Protein AF-I8R1U4-F1 (afdb_monomer_lite)

Secondary structure (DSSP, 8-state):
-EEEEEEEESBTTB-S-EEEEHHHHTTTS-------TTSSHHHHHHHHHHHHHS--SS--S--B-TT-SEEEEEEEEEE-STT-PEEEEEEEEEEE-TTTSSEEEEEEEEEEEETTEEEEEE-SHHHHHHHHHHHHS--HHHHHHHTS--TTTHHHHHH--HHHHHHHHHHHTTGGGTTHHHHHHHHHHHHHHHHHHHHHHHHHHTTTT--HHHHHHHHHHHHHHHHHHHHHHHHHHHHHHHHHHHHHHHHHHHHHHHHHHHHHHHHHHHHHHHHHHHHHHHHHHHHHHHHHHHHHHHHHHHHHHHHHHHHHHHHHHHHHHHHHHHHHHHHHHHHHHHHHHTHHHHHHHHHHH---

Structure (mmCIF, N/CA/C/O backbone):
data_AF-I8R1U4-F1
#
_entry.id   AF-I8R1U4-F1
#
loop_
_atom_site.group_PDB
_atom_site.id
_atom_site.type_symbol
_atom_site.label_atom_id
_atom_site.label_alt_id
_atom_site.label_comp_id
_atom_site.label_asym_id
_atom_site.label_entity_id
_atom_site.label_seq_id
_atom_site.pdbx_PDB_ins_code
_atom_site.Cartn_x
_atom_site.Cartn_y
_atom_site.Cartn_z
_atom_site.occupancy
_atom_site.B_iso_or_equiv
_atom_site.auth_seq_id
_atom_site.auth_comp_id
_atom_site.auth_asym_id
_atom_site.auth_atom_id
_atom_site.pdbx_PDB_model_num
ATOM 1 N N . MET A 1 1 ? 19.179 -2.716 -38.092 1.00 85.88 1 MET A N 1
ATOM 2 C CA . MET A 1 1 ? 18.720 -1.427 -38.655 1.00 85.88 1 MET A CA 1
ATOM 3 C C . MET A 1 1 ? 19.515 -1.147 -39.923 1.00 85.88 1 MET A C 1
ATOM 5 O O . MET A 1 1 ? 20.713 -1.397 -39.904 1.00 85.88 1 MET A O 1
ATOM 9 N N . ARG A 1 2 ? 18.887 -0.654 -40.997 1.00 88.69 2 ARG A N 1
ATOM 10 C CA . ARG A 1 2 ? 19.564 -0.246 -42.243 1.00 88.69 2 ARG A CA 1
ATOM 11 C C . ARG A 1 2 ? 19.109 1.166 -42.655 1.00 88.69 2 ARG A C 1
ATOM 13 O O . ARG A 1 2 ? 17.904 1.420 -42.628 1.00 88.69 2 ARG A O 1
ATOM 20 N N . PRO A 1 3 ? 20.029 2.082 -43.012 1.00 92.06 3 PRO A N 1
ATOM 21 C CA . PRO A 1 3 ? 19.669 3.391 -43.555 1.00 92.06 3 PRO A CA 1
ATOM 22 C C . PRO A 1 3 ? 19.092 3.251 -44.972 1.00 92.06 3 PRO A C 1
ATOM 24 O O . PRO A 1 3 ? 19.607 2.463 -45.760 1.00 92.06 3 PRO A O 1
ATOM 27 N N . LEU A 1 4 ? 18.061 4.031 -45.301 1.00 93.25 4 LEU A N 1
ATOM 28 C CA . LEU A 1 4 ? 17.462 4.065 -46.642 1.00 93.25 4 LEU A CA 1
ATOM 29 C C . LEU A 1 4 ? 17.708 5.410 -47.321 1.00 93.25 4 LEU A C 1
ATOM 31 O O . LEU A 1 4 ? 18.260 5.469 -48.412 1.00 93.25 4 LEU A O 1
ATOM 35 N N . LYS A 1 5 ? 17.350 6.514 -46.661 1.00 96.31 5 LYS A N 1
ATOM 36 C CA . LYS A 1 5 ? 17.434 7.847 -47.265 1.00 96.31 5 LYS A CA 1
ATOM 37 C C . LYS A 1 5 ? 17.632 8.921 -46.214 1.00 96.31 5 LYS A C 1
ATOM 39 O O . LYS A 1 5 ? 17.068 8.830 -45.127 1.00 96.31 5 LYS A O 1
ATOM 44 N N . LEU A 1 6 ? 18.397 9.955 -46.538 1.00 97.00 6 LEU A N 1
ATOM 45 C CA . LEU A 1 6 ? 18.595 11.109 -45.668 1.00 97.00 6 LEU A CA 1
ATOM 46 C C . LEU A 1 6 ? 18.499 12.397 -46.477 1.00 97.00 6 LEU A C 1
ATOM 48 O O . LEU A 1 6 ? 19.236 12.581 -47.439 1.00 97.00 6 LEU A O 1
ATOM 52 N N . LYS A 1 7 ? 17.591 13.283 -46.073 1.00 97.62 7 LYS A N 1
ATOM 53 C CA . LYS A 1 7 ? 17.494 14.653 -46.576 1.00 97.62 7 LYS A CA 1
ATOM 54 C C . LYS A 1 7 ? 18.007 15.612 -45.514 1.00 97.62 7 LYS A C 1
ATOM 56 O O . LYS A 1 7 ? 17.571 15.525 -44.362 1.00 97.62 7 LYS A O 1
ATOM 61 N N . ILE A 1 8 ? 18.919 16.498 -45.900 1.00 96.56 8 ILE A N 1
ATOM 62 C CA . ILE A 1 8 ? 19.566 17.469 -45.014 1.00 96.56 8 ILE A CA 1
ATOM 63 C C . ILE A 1 8 ? 19.463 18.849 -45.650 1.00 96.56 8 ILE A C 1
ATOM 65 O O . ILE A 1 8 ? 19.894 19.015 -46.783 1.00 96.56 8 ILE A O 1
ATOM 69 N N . ALA A 1 9 ? 18.958 19.835 -44.912 1.00 95.88 9 ALA A N 1
ATOM 70 C CA . ALA A 1 9 ? 19.018 21.246 -45.290 1.00 95.88 9 ALA A CA 1
ATOM 71 C C . ALA A 1 9 ? 19.281 22.117 -44.053 1.00 95.88 9 ALA A C 1
ATOM 73 O O . ALA A 1 9 ? 18.743 21.842 -42.977 1.00 95.88 9 ALA A O 1
ATOM 74 N N . GLY A 1 10 ? 20.086 23.170 -44.196 1.00 92.12 10 GLY A N 1
ATOM 75 C CA . GLY A 1 10 ? 20.413 24.130 -43.135 1.00 92.12 10 GLY A CA 1
ATOM 76 C C . GLY A 1 10 ? 21.263 23.595 -41.970 1.00 92.12 10 GLY A C 1
ATOM 77 O O . GLY A 1 10 ? 21.286 24.224 -40.910 1.00 92.12 10 GLY A O 1
ATOM 78 N N . LEU A 1 11 ? 21.951 22.453 -42.121 1.00 91.88 11 LEU A N 1
ATOM 79 C CA . LEU A 1 11 ? 22.785 21.833 -41.075 1.00 91.88 11 LEU A CA 1
ATOM 80 C C . LEU A 1 11 ? 24.280 21.976 -41.382 1.00 91.88 11 LEU A C 1
ATOM 82 O O . LEU A 1 11 ? 24.757 21.369 -42.339 1.00 91.88 11 LEU A O 1
ATOM 86 N N . ASN A 1 12 ? 25.044 22.657 -40.521 1.00 89.50 12 ASN A N 1
ATOM 87 C CA . ASN A 1 12 ? 26.495 22.868 -40.676 1.00 89.50 12 ASN A CA 1
ATOM 88 C C . ASN A 1 12 ? 26.892 23.135 -42.143 1.00 89.50 12 ASN A C 1
ATOM 90 O O . ASN A 1 12 ? 26.483 24.143 -42.694 1.00 89.50 12 ASN A O 1
ATOM 94 N N . SER A 1 13 ? 27.651 22.254 -42.804 1.00 89.06 13 SER A N 1
ATOM 95 C CA . SER A 1 13 ? 28.115 22.448 -44.188 1.00 89.06 13 SER A CA 1
ATOM 96 C C . SER A 1 13 ? 27.019 22.345 -45.267 1.00 89.06 13 SER A C 1
ATOM 98 O O . SER A 1 13 ? 27.278 22.704 -46.410 1.00 89.06 13 SER A O 1
ATOM 100 N N . PHE A 1 14 ? 25.817 21.863 -44.938 1.00 91.38 14 PHE A N 1
ATOM 101 C CA . PHE A 1 14 ? 24.708 21.662 -45.877 1.00 91.38 14 PHE A CA 1
ATOM 102 C C . PHE A 1 14 ? 23.706 22.819 -45.793 1.00 91.38 14 PHE A C 1
ATOM 104 O O . PHE A 1 14 ? 22.754 22.754 -45.016 1.00 91.38 14 PHE A O 1
ATOM 111 N N . VAL A 1 15 ? 23.940 23.889 -46.561 1.00 91.25 15 VAL A N 1
ATOM 112 C CA . VAL A 1 15 ? 23.033 25.054 -46.637 1.00 91.25 15 VAL A CA 1
ATOM 113 C C . VAL A 1 15 ? 21.760 24.685 -47.400 1.00 91.25 15 VAL A C 1
ATOM 115 O O . VAL A 1 15 ? 20.661 24.777 -46.855 1.00 91.25 15 VAL A O 1
ATOM 118 N N . GLU A 1 16 ? 21.920 24.215 -48.636 1.00 92.50 16 GLU A N 1
ATOM 119 C CA . GLU A 1 16 ? 20.827 23.770 -49.505 1.00 92.50 16 GLU A CA 1
ATOM 120 C C . GLU A 1 16 ? 20.407 22.326 -49.208 1.00 92.50 16 GLU A C 1
ATOM 122 O O . GLU A 1 16 ? 21.148 21.567 -48.575 1.00 92.50 16 GLU A O 1
ATOM 127 N N . GLU A 1 17 ? 19.217 21.937 -49.680 1.00 95.44 17 GLU A N 1
ATOM 128 C CA . GLU A 1 17 ? 18.737 20.563 -49.533 1.00 95.44 17 GLU A CA 1
ATOM 129 C C . GLU A 1 17 ? 19.635 19.595 -50.308 1.00 95.44 17 GLU A C 1
ATOM 131 O O . GLU A 1 17 ? 19.804 19.706 -51.519 1.00 95.44 17 GLU A O 1
ATOM 136 N N . GLN A 1 18 ? 20.181 18.615 -49.595 1.00 95.69 18 GLN A N 1
ATOM 137 C CA . GLN A 1 18 ? 20.908 17.491 -50.164 1.00 95.69 18 GLN A CA 1
ATOM 138 C C . GLN A 1 18 ? 20.205 16.190 -49.804 1.00 95.69 18 GLN A C 1
ATOM 140 O O . GLN A 1 18 ? 19.740 16.003 -48.674 1.00 95.69 18 GLN A O 1
ATOM 145 N N . ILE A 1 19 ? 20.151 15.275 -50.769 1.00 96.81 19 ILE A N 1
ATOM 146 C CA . ILE A 1 19 ? 19.518 13.967 -50.623 1.00 96.81 19 ILE A CA 1
ATOM 147 C C . ILE A 1 19 ? 20.589 12.895 -50.786 1.00 96.81 19 ILE A C 1
ATOM 149 O O . ILE A 1 19 ? 21.208 12.778 -51.839 1.00 96.81 19 ILE A O 1
ATOM 153 N N . ILE A 1 20 ? 20.775 12.092 -49.745 1.00 95.25 20 ILE A N 1
ATOM 154 C CA . ILE A 1 20 ? 21.658 10.930 -49.753 1.00 95.25 20 ILE A CA 1
ATOM 155 C C . ILE A 1 20 ? 20.781 9.687 -49.820 1.00 95.25 20 ILE A C 1
ATOM 157 O O . ILE A 1 20 ? 19.993 9.420 -48.906 1.00 95.25 20 ILE A O 1
ATOM 161 N N . ASP A 1 21 ? 20.916 8.942 -50.911 1.00 95.06 21 ASP A N 1
ATOM 162 C CA . ASP A 1 21 ? 20.227 7.674 -51.117 1.00 95.06 21 ASP A CA 1
ATOM 163 C C . ASP A 1 21 ? 21.117 6.516 -50.650 1.00 95.06 21 ASP A C 1
ATOM 165 O O . ASP A 1 21 ? 22.051 6.099 -51.333 1.00 95.06 21 ASP A O 1
ATOM 169 N N . PHE A 1 22 ? 20.868 6.028 -49.434 1.00 93.06 22 PHE A N 1
ATOM 170 C CA . PHE A 1 22 ? 21.626 4.910 -48.880 1.00 93.06 22 PHE A CA 1
ATOM 171 C C . PHE A 1 22 ? 21.192 3.570 -49.466 1.00 93.06 22 PHE A C 1
ATOM 173 O O . PHE A 1 22 ? 21.958 2.614 -49.371 1.00 93.06 22 PHE A O 1
ATOM 180 N N . GLU A 1 23 ? 20.002 3.468 -50.059 1.00 89.56 23 GLU A N 1
ATOM 181 C CA . GLU A 1 23 ? 19.540 2.227 -50.677 1.00 89.56 23 GLU A CA 1
ATOM 182 C C . GLU A 1 23 ? 20.470 1.862 -51.837 1.00 89.56 23 GLU A C 1
ATOM 184 O O . GLU A 1 23 ? 21.050 0.775 -51.813 1.00 89.56 23 GLU A O 1
ATOM 189 N N . VAL A 1 24 ? 20.749 2.832 -52.715 1.00 90.00 24 VAL A N 1
ATOM 190 C CA . VAL A 1 24 ? 21.703 2.703 -53.832 1.00 90.00 24 VAL A CA 1
ATOM 191 C C . VAL A 1 24 ? 23.136 2.490 -53.330 1.00 90.00 24 VAL A C 1
ATOM 193 O O . VAL A 1 24 ? 23.848 1.598 -53.787 1.00 90.00 24 VAL A O 1
ATOM 196 N N . LEU A 1 25 ? 23.580 3.279 -52.344 1.00 89.38 25 LEU A N 1
ATOM 197 C CA . LEU A 1 25 ? 24.954 3.185 -51.828 1.00 89.38 25 LEU A CA 1
ATOM 198 C C . LEU A 1 25 ? 25.235 1.855 -51.112 1.00 89.38 25 LEU A C 1
ATOM 200 O O . LEU A 1 25 ? 26.379 1.409 -51.067 1.00 89.38 25 LEU A O 1
ATOM 204 N N . THR A 1 26 ? 24.213 1.214 -50.539 1.00 85.69 26 THR A N 1
ATOM 205 C CA . THR A 1 26 ? 24.367 -0.042 -49.789 1.00 85.69 26 THR A CA 1
ATOM 206 C C . THR A 1 26 ? 24.144 -1.298 -50.628 1.00 85.69 26 THR A C 1
ATOM 208 O O . THR A 1 26 ? 24.318 -2.389 -50.088 1.00 85.69 26 THR A O 1
ATOM 211 N N . GLU A 1 27 ? 23.832 -1.188 -51.928 1.00 84.25 27 GLU A N 1
ATOM 212 C CA . GLU A 1 27 ? 23.618 -2.344 -52.821 1.00 84.25 27 GLU A CA 1
ATOM 213 C C . GLU A 1 27 ? 24.786 -3.339 -52.798 1.00 84.25 27 GLU A C 1
ATOM 215 O O . GLU A 1 27 ? 24.580 -4.549 -52.779 1.00 84.25 27 GLU A O 1
ATOM 220 N N . LYS A 1 28 ? 26.024 -2.831 -52.739 1.00 83.25 28 LYS A N 1
ATOM 221 C CA . LYS A 1 28 ? 27.254 -3.643 -52.696 1.00 83.25 28 LYS A CA 1
ATOM 222 C C . LYS A 1 28 ? 27.755 -3.942 -51.276 1.00 83.25 28 LYS A C 1
ATOM 224 O O . LYS A 1 28 ? 28.871 -4.424 -51.108 1.00 83.25 28 LYS A O 1
ATOM 229 N N . GLY A 1 29 ? 26.970 -3.627 -50.245 1.00 81.81 29 GLY A N 1
ATOM 230 C CA . GLY A 1 29 ? 27.278 -3.892 -48.833 1.00 81.81 29 GLY A CA 1
ATOM 231 C C . GLY A 1 29 ? 28.242 -2.909 -48.152 1.00 81.81 29 GLY A C 1
ATOM 232 O O . GLY A 1 29 ? 28.190 -2.775 -46.931 1.00 81.81 29 GLY A O 1
ATOM 233 N N . LEU A 1 30 ? 29.073 -2.176 -48.902 1.00 86.62 30 LEU A N 1
ATOM 234 C CA . LEU A 1 30 ? 30.009 -1.176 -48.374 1.00 86.62 30 LEU A CA 1
ATOM 235 C C . LEU A 1 30 ? 30.040 0.074 -49.261 1.00 86.62 30 LEU A C 1
ATOM 237 O O . LEU A 1 30 ? 30.100 -0.028 -50.484 1.00 86.62 30 LEU A O 1
ATOM 241 N N . PHE A 1 31 ? 30.080 1.249 -48.632 1.00 89.94 31 PHE A N 1
ATOM 242 C CA . PHE A 1 31 ? 30.301 2.531 -49.299 1.00 89.94 31 PHE A CA 1
ATOM 243 C C . PHE A 1 31 ? 31.264 3.407 -48.493 1.00 89.94 31 PHE A C 1
ATOM 245 O O . PHE A 1 31 ? 31.432 3.227 -47.286 1.00 89.94 31 PHE A O 1
ATOM 252 N N . GLY A 1 32 ? 31.895 4.366 -49.169 1.00 88.69 32 GLY A N 1
ATOM 253 C CA . GLY A 1 32 ? 32.797 5.341 -48.560 1.00 88.69 32 GLY A CA 1
ATOM 254 C C . GLY A 1 32 ? 32.321 6.770 -48.798 1.00 88.69 32 GLY A C 1
ATOM 255 O O . GLY A 1 32 ? 31.796 7.085 -49.863 1.00 88.69 32 GLY A O 1
ATOM 256 N N . ILE A 1 33 ? 32.519 7.640 -47.806 1.00 88.25 33 ILE A N 1
ATOM 257 C CA . ILE A 1 33 ? 32.262 9.082 -47.911 1.00 88.25 33 ILE A CA 1
ATOM 258 C C . ILE A 1 33 ? 33.616 9.791 -47.958 1.00 88.25 33 ILE A C 1
ATOM 260 O O . ILE A 1 33 ? 34.335 9.840 -46.956 1.00 88.25 33 ILE A O 1
ATOM 264 N N . PHE A 1 34 ? 33.959 10.356 -49.114 1.00 88.69 34 PHE A N 1
ATOM 265 C CA . PHE A 1 34 ? 35.249 11.004 -49.358 1.00 88.69 34 PHE A CA 1
ATOM 266 C C . PHE A 1 34 ? 35.095 12.517 -49.522 1.00 88.69 34 PHE A C 1
ATOM 268 O O . PHE A 1 34 ? 34.052 13.014 -49.931 1.00 88.69 34 PHE A O 1
ATOM 275 N N . GLY A 1 35 ? 36.145 13.258 -49.173 1.00 87.25 35 GLY A N 1
ATOM 276 C CA . GLY A 1 35 ? 36.191 14.717 -49.289 1.00 87.25 35 GLY A CA 1
ATOM 277 C C . GLY A 1 35 ? 37.287 15.322 -48.408 1.00 87.25 35 GLY A C 1
ATOM 278 O O . GLY A 1 35 ? 37.811 14.624 -47.534 1.00 87.25 35 GLY A O 1
ATOM 279 N N . PRO A 1 36 ? 37.633 16.608 -48.569 1.00 89.44 36 PRO A N 1
ATOM 280 C CA . PRO A 1 36 ? 38.604 17.290 -47.711 1.00 89.44 36 PRO A CA 1
ATOM 281 C C . PRO A 1 36 ? 38.087 17.457 -46.271 1.00 89.44 36 PRO A C 1
ATOM 283 O O . PRO A 1 36 ? 36.908 17.225 -45.972 1.00 89.44 36 PRO A O 1
ATOM 286 N N . THR A 1 37 ? 38.955 17.825 -45.331 1.00 84.81 37 THR A N 1
ATOM 287 C CA . THR A 1 37 ? 38.530 18.223 -43.976 1.00 84.81 37 THR A CA 1
ATOM 288 C C . THR A 1 37 ? 37.599 19.437 -44.068 1.00 84.81 37 THR A C 1
ATOM 290 O O . THR A 1 37 ? 37.851 20.344 -44.849 1.00 84.81 37 THR A O 1
ATOM 293 N N . GLY A 1 38 ? 36.490 19.434 -43.321 1.00 81.56 38 GLY A N 1
ATOM 294 C CA . GLY A 1 38 ? 35.486 20.512 -43.365 1.00 81.56 38 GLY A CA 1
ATOM 295 C C . GLY A 1 38 ? 34.381 20.360 -44.423 1.00 81.56 38 GLY A C 1
ATOM 296 O O . GLY A 1 38 ? 33.405 21.098 -44.376 1.00 81.56 38 GLY A O 1
ATOM 297 N N . SER A 1 39 ? 34.448 19.354 -45.302 1.00 84.25 39 SER A N 1
ATOM 298 C CA . SER A 1 39 ? 33.425 19.086 -46.341 1.00 84.25 39 SER A CA 1
ATOM 299 C C . SER A 1 39 ? 32.069 18.565 -45.832 1.00 84.25 39 SER A C 1
ATOM 301 O O . SER A 1 39 ? 31.225 18.175 -46.627 1.00 84.25 39 SER A O 1
ATOM 303 N N . GLY A 1 40 ? 31.841 18.508 -44.516 1.00 85.81 40 GLY A N 1
ATOM 304 C CA . GLY A 1 40 ? 30.562 18.045 -43.960 1.00 85.81 40 GLY A CA 1
ATOM 305 C C . GLY A 1 40 ? 30.414 16.526 -43.804 1.00 85.81 40 GLY A C 1
ATOM 306 O O . GLY A 1 40 ? 29.342 16.058 -43.434 1.00 85.81 40 GLY A O 1
ATOM 307 N N . LYS A 1 41 ? 31.479 15.727 -43.986 1.00 88.56 41 LYS A N 1
ATOM 308 C CA . LYS A 1 41 ? 31.427 14.256 -43.786 1.00 88.56 41 LYS A CA 1
ATOM 309 C C . LYS A 1 41 ? 30.853 13.857 -42.421 1.00 88.56 41 LYS A C 1
ATOM 311 O O . LYS A 1 41 ? 29.978 13.005 -42.328 1.00 88.56 41 LYS A O 1
ATOM 316 N N . SER A 1 42 ? 31.321 14.504 -41.352 1.00 87.62 42 SER A N 1
ATOM 317 C CA . SER A 1 42 ? 30.793 14.274 -40.000 1.00 87.62 42 SER A CA 1
ATOM 318 C C . SER A 1 42 ? 29.367 14.793 -39.828 1.00 87.62 42 SER A C 1
ATOM 320 O O . SER A 1 42 ? 28.609 14.236 -39.046 1.00 87.62 42 SER A O 1
ATOM 322 N N . THR A 1 43 ? 28.977 15.813 -40.591 1.00 90.44 43 THR A N 1
ATOM 323 C CA . THR A 1 43 ? 27.634 16.388 -40.541 1.00 90.44 43 THR A CA 1
ATOM 324 C C . THR A 1 43 ? 26.565 15.401 -41.011 1.00 90.44 43 THR A C 1
ATOM 326 O O . THR A 1 43 ? 25.459 15.427 -40.488 1.00 90.44 43 THR A O 1
ATOM 329 N N . ILE A 1 44 ? 26.892 14.481 -41.924 1.00 91.25 44 ILE A N 1
ATOM 330 C CA . ILE A 1 44 ? 25.981 13.398 -42.338 1.00 91.25 44 ILE A CA 1
ATOM 331 C C . ILE A 1 44 ? 25.650 12.483 -41.145 1.00 91.25 44 ILE A C 1
ATOM 333 O O . ILE A 1 44 ? 24.495 12.137 -40.912 1.00 91.25 44 ILE A O 1
ATOM 337 N N . ILE A 1 45 ? 26.660 12.133 -40.345 1.00 88.31 45 ILE A N 1
ATOM 338 C CA . ILE A 1 45 ? 26.503 11.342 -39.114 1.00 88.31 45 ILE A CA 1
ATOM 339 C C . ILE A 1 45 ? 25.692 12.111 -38.061 1.00 88.31 45 ILE A C 1
ATOM 341 O O . ILE A 1 45 ? 24.791 11.553 -37.422 1.00 88.31 45 ILE A O 1
ATOM 345 N N . ASP A 1 46 ? 25.992 13.400 -37.900 1.00 89.12 46 ASP A N 1
ATOM 346 C CA . ASP A 1 46 ? 25.273 14.279 -36.981 1.00 89.12 46 ASP A CA 1
ATOM 347 C C . ASP A 1 46 ? 23.798 14.410 -37.388 1.00 89.12 46 ASP A C 1
ATOM 349 O O . ASP A 1 46 ? 22.927 14.366 -36.525 1.00 89.12 46 ASP A O 1
ATOM 353 N N . ALA A 1 47 ? 23.502 14.481 -38.690 1.00 92.56 47 ALA A N 1
ATOM 354 C CA . ALA A 1 47 ? 22.146 14.533 -39.230 1.00 92.56 47 ALA A CA 1
ATOM 355 C C . ALA A 1 47 ? 21.336 13.279 -38.883 1.00 92.56 47 ALA A C 1
ATOM 357 O O . ALA A 1 47 ? 20.191 13.395 -38.449 1.00 92.56 47 ALA A O 1
ATOM 358 N N . ILE A 1 48 ? 21.928 12.086 -39.010 1.00 92.50 48 ILE A N 1
ATOM 359 C CA . ILE A 1 48 ? 21.269 10.830 -38.618 1.00 92.50 48 ILE A CA 1
ATOM 360 C C . ILE A 1 48 ? 20.956 10.859 -37.119 1.00 92.50 48 ILE A C 1
ATOM 362 O O . ILE A 1 48 ? 19.804 10.686 -36.724 1.00 92.50 48 ILE A O 1
ATOM 366 N N . THR A 1 49 ? 21.946 11.163 -36.279 1.00 90.94 49 THR A N 1
ATOM 367 C CA . THR A 1 49 ? 21.758 11.168 -34.817 1.00 90.94 49 THR A CA 1
ATOM 368 C C . THR A 1 49 ? 20.736 12.222 -34.379 1.00 90.94 49 THR A C 1
ATOM 370 O O . THR A 1 49 ? 19.851 11.933 -33.571 1.00 90.94 49 THR A O 1
ATOM 373 N N . LEU A 1 50 ? 20.804 13.425 -34.958 1.00 91.38 50 LEU A N 1
ATOM 374 C CA . LEU A 1 50 ? 19.888 14.521 -34.661 1.00 91.38 50 LEU A CA 1
ATOM 375 C C . LEU A 1 50 ? 18.472 14.215 -35.152 1.00 91.38 50 LEU A C 1
ATOM 377 O O . LEU A 1 50 ? 17.523 14.504 -34.428 1.00 91.38 50 LEU A O 1
ATOM 381 N N . SER A 1 51 ? 18.317 13.582 -36.322 1.00 93.56 51 SER A N 1
ATOM 382 C CA . SER A 1 51 ? 17.012 13.142 -36.828 1.00 93.56 51 SER A CA 1
ATOM 383 C C . SER A 1 51 ? 16.339 12.170 -35.855 1.00 93.56 51 SER A C 1
ATOM 385 O O . SER A 1 51 ? 15.174 12.349 -35.518 1.00 93.56 51 SER A O 1
ATOM 387 N N . MET A 1 52 ? 17.079 11.204 -35.308 1.00 92.50 52 MET A N 1
ATOM 388 C CA . MET A 1 52 ? 16.527 10.174 -34.428 1.00 92.50 52 MET A CA 1
ATOM 389 C C . MET A 1 52 ? 16.294 10.683 -32.999 1.00 92.50 52 MET A C 1
ATOM 391 O O . MET A 1 52 ? 15.192 10.574 -32.461 1.00 92.50 52 MET A O 1
ATOM 395 N N . TYR A 1 53 ? 17.310 11.297 -32.392 1.00 91.69 53 TYR A N 1
ATOM 396 C CA . TYR A 1 53 ? 17.331 11.592 -30.956 1.00 91.69 53 TYR A CA 1
ATOM 397 C C . TYR A 1 53 ? 17.220 13.080 -30.612 1.00 91.69 53 TYR A C 1
ATOM 399 O O . TYR A 1 53 ? 17.200 13.429 -29.434 1.00 91.69 53 TYR A O 1
ATOM 407 N N . GLY A 1 54 ? 17.183 13.976 -31.603 1.00 88.31 54 GLY A N 1
ATOM 408 C CA . GLY A 1 54 ? 17.146 15.422 -31.361 1.00 88.31 54 GLY A CA 1
ATOM 409 C C . GLY A 1 54 ? 18.415 15.978 -30.707 1.00 88.31 54 GLY A C 1
ATOM 410 O O . GLY A 1 54 ? 18.405 17.107 -30.223 1.00 88.31 54 GLY A O 1
ATOM 411 N N . LYS A 1 55 ? 19.504 15.198 -30.677 1.00 82.12 55 LYS A N 1
ATOM 412 C CA . LYS A 1 55 ? 20.805 15.584 -30.119 1.00 82.12 55 LYS A CA 1
ATOM 413 C C . LYS A 1 55 ? 21.930 15.277 -31.102 1.00 82.12 55 LYS A C 1
ATOM 415 O O . LYS A 1 55 ? 21.859 14.299 -31.842 1.00 82.12 55 LYS A O 1
ATOM 420 N N . ILE A 1 56 ? 22.976 16.097 -31.071 1.00 78.25 56 ILE A N 1
ATOM 421 C CA . ILE A 1 56 ? 24.217 15.871 -31.820 1.00 78.25 56 ILE A CA 1
ATOM 422 C C . ILE A 1 56 ? 25.243 15.237 -30.867 1.00 78.25 56 ILE A C 1
ATOM 424 O O . ILE A 1 56 ? 25.276 15.610 -29.693 1.00 78.25 56 ILE A O 1
ATOM 428 N N . PRO A 1 57 ? 26.095 14.303 -31.329 1.00 66.31 57 PRO A N 1
ATOM 429 C CA . PRO A 1 57 ? 27.130 13.677 -30.495 1.00 66.31 57 PRO A CA 1
ATOM 430 C C . PRO A 1 57 ? 28.190 14.655 -29.959 1.00 66.31 57 PRO A C 1
ATOM 432 O O . PRO A 1 57 ? 28.925 14.343 -29.021 1.00 66.31 57 PRO A O 1
ATOM 435 N N . ARG A 1 58 ? 28.322 15.821 -30.595 1.00 68.19 58 ARG A N 1
ATOM 436 C CA . ARG A 1 58 ? 29.253 16.893 -30.240 1.00 68.19 58 ARG A CA 1
ATOM 437 C C . ARG A 1 58 ? 28.531 17.898 -29.344 1.00 68.19 58 ARG A C 1
ATOM 439 O O . ARG A 1 58 ? 27.427 18.319 -29.665 1.00 68.19 58 ARG A O 1
ATOM 446 N N . ASN A 1 59 ? 29.188 18.363 -28.280 1.00 59.84 59 ASN A N 1
ATOM 447 C CA . ASN A 1 59 ? 28.679 19.416 -27.381 1.00 59.84 59 ASN A CA 1
ATOM 448 C C . ASN A 1 59 ? 28.600 20.817 -28.040 1.00 59.84 59 ASN A C 1
ATOM 450 O O . ASN A 1 59 ? 28.557 21.832 -27.345 1.00 59.84 59 ASN A O 1
ATOM 454 N N . SER A 1 60 ? 28.602 20.904 -29.373 1.00 66.44 60 SER A N 1
ATOM 455 C CA . SER A 1 60 ? 28.439 22.159 -30.100 1.00 66.44 60 SER A CA 1
ATOM 456 C C . SER A 1 60 ? 26.985 22.605 -30.013 1.00 66.44 60 SER A C 1
ATOM 458 O O . SER A 1 60 ? 26.092 21.964 -30.568 1.00 66.44 60 SER A O 1
ATOM 460 N N . LYS A 1 61 ? 26.752 23.720 -29.316 1.00 63.59 61 LYS A N 1
ATOM 461 C CA . LYS A 1 61 ? 25.419 24.318 -29.219 1.00 63.59 61 LYS A CA 1
ATOM 462 C C . LYS A 1 61 ? 24.947 24.899 -30.550 1.00 63.59 61 LYS A C 1
ATOM 464 O O . LYS A 1 61 ? 23.748 25.006 -30.711 1.00 63.59 61 LYS A O 1
ATOM 469 N N . ASP A 1 62 ? 25.829 25.244 -31.490 1.00 74.81 62 ASP A N 1
ATOM 470 C CA . ASP A 1 62 ? 25.430 25.769 -32.802 1.00 74.81 62 ASP A CA 1
ATOM 471 C C . ASP A 1 62 ? 25.641 24.743 -33.912 1.00 74.81 62 ASP A C 1
ATOM 473 O O . ASP A 1 62 ? 26.753 24.263 -34.124 1.00 74.81 62 ASP A O 1
ATOM 477 N N . PHE A 1 63 ? 24.540 24.370 -34.561 1.00 84.69 63 PHE A N 1
ATOM 478 C CA . PHE A 1 63 ? 24.499 23.368 -35.626 1.00 84.69 63 PHE A CA 1
ATOM 479 C C . PHE A 1 63 ? 23.653 23.791 -36.831 1.00 84.69 63 PHE A C 1
ATOM 481 O O . PHE A 1 63 ? 23.730 23.158 -37.886 1.00 84.69 63 PHE A O 1
ATOM 488 N N . ILE A 1 64 ? 22.862 24.861 -36.706 1.00 86.06 64 ILE A N 1
ATOM 489 C CA . ILE A 1 64 ? 22.188 25.466 -37.857 1.00 86.06 64 ILE A CA 1
ATOM 490 C C . ILE A 1 64 ? 23.224 26.328 -38.573 1.00 86.06 64 ILE A C 1
ATOM 492 O O . ILE A 1 64 ? 23.897 27.131 -37.927 1.00 86.06 64 ILE A O 1
ATOM 496 N N . ASN A 1 65 ? 23.361 26.165 -39.889 1.00 86.88 65 ASN A N 1
ATOM 497 C CA . ASN A 1 65 ? 24.296 26.972 -40.672 1.00 86.88 65 ASN A CA 1
ATOM 498 C C . ASN A 1 65 ? 24.019 28.476 -40.470 1.00 86.88 65 ASN A C 1
ATOM 500 O O . ASN A 1 65 ? 22.867 28.893 -40.393 1.00 86.88 65 ASN A O 1
ATOM 504 N N . THR A 1 66 ? 25.062 29.305 -40.410 1.00 84.44 66 THR A N 1
ATOM 505 C CA . THR A 1 66 ? 24.936 30.755 -40.178 1.00 84.44 66 THR A CA 1
ATOM 506 C C . THR A 1 66 ? 24.145 31.492 -41.261 1.00 84.44 66 THR A C 1
ATOM 508 O O . THR A 1 66 ? 23.558 32.532 -40.976 1.00 84.44 66 THR A O 1
ATOM 511 N N . GLN A 1 67 ? 24.092 30.947 -42.477 1.00 84.88 67 GLN A N 1
ATOM 512 C CA . GLN A 1 67 ? 23.316 31.445 -43.615 1.00 84.88 67 GLN A CA 1
ATOM 513 C C . GLN A 1 67 ? 21.864 30.932 -43.614 1.00 84.88 67 GLN A C 1
ATOM 515 O O . GLN A 1 67 ? 21.088 31.259 -44.507 1.00 84.88 67 GLN A O 1
ATOM 520 N N . SER A 1 68 ? 21.473 30.119 -42.629 1.00 85.50 68 SER A N 1
ATOM 521 C CA . SER A 1 68 ? 20.140 29.524 -42.522 1.00 85.50 68 SER A CA 1
ATOM 522 C C . SER A 1 68 ? 19.452 29.929 -41.216 1.00 85.50 68 SER A C 1
ATOM 524 O O . SER A 1 68 ? 20.051 29.989 -40.146 1.00 85.50 68 SER A O 1
ATOM 526 N N . THR A 1 69 ? 18.144 30.179 -41.276 1.00 86.25 69 THR A N 1
ATOM 527 C CA . THR A 1 69 ? 17.318 30.472 -40.085 1.00 86.25 69 THR A CA 1
ATOM 528 C C . THR A 1 69 ? 16.693 29.213 -39.480 1.00 86.25 69 THR A C 1
ATOM 530 O O . THR A 1 69 ? 16.230 29.210 -38.333 1.00 86.25 69 THR A O 1
ATOM 533 N N . SER A 1 70 ? 16.698 28.123 -40.247 1.00 91.06 70 SER A N 1
ATOM 534 C CA . SER A 1 70 ? 16.135 26.830 -39.886 1.00 91.06 70 SER A CA 1
ATOM 535 C C . SER A 1 70 ? 16.887 25.685 -40.545 1.00 91.06 70 SER A C 1
ATOM 537 O O . SER A 1 70 ? 17.461 25.869 -41.614 1.00 91.06 70 SER A O 1
ATOM 539 N N . MET A 1 71 ? 16.790 24.501 -39.952 1.00 93.88 71 MET A N 1
ATOM 540 C CA . MET A 1 71 ? 17.192 23.244 -40.571 1.00 93.88 71 MET A CA 1
ATOM 541 C C . MET A 1 71 ? 15.985 22.326 -40.781 1.00 93.88 71 MET A C 1
ATOM 543 O O . MET A 1 71 ? 15.025 22.370 -40.001 1.00 93.88 71 MET A O 1
ATOM 547 N N . SER A 1 72 ? 16.095 21.446 -41.771 1.00 95.56 72 SER A N 1
ATOM 548 C CA . SER A 1 72 ? 15.169 20.343 -42.030 1.00 95.56 72 SER A CA 1
ATOM 549 C C . SER A 1 72 ? 15.951 19.042 -42.161 1.00 95.56 72 SER A C 1
ATOM 551 O O . SER A 1 72 ? 16.957 18.979 -42.872 1.00 95.56 72 SER A O 1
ATOM 553 N N . LEU A 1 73 ? 15.492 18.012 -41.455 1.00 96.88 73 LEU A N 1
ATOM 554 C CA . LEU A 1 73 ? 16.026 16.660 -41.521 1.00 96.88 73 LEU A CA 1
ATOM 555 C C . LEU A 1 73 ? 14.898 15.678 -41.785 1.00 96.88 73 LEU A C 1
ATOM 557 O O . LEU A 1 73 ? 13.909 15.652 -41.055 1.00 96.88 73 LEU A O 1
ATOM 561 N N . THR A 1 74 ? 15.086 14.820 -42.781 1.00 97.56 74 THR A N 1
ATOM 562 C CA . THR A 1 74 ? 14.239 13.642 -42.992 1.00 97.56 74 THR A CA 1
ATOM 563 C C . THR A 1 74 ? 15.129 12.423 -43.096 1.00 97.56 74 THR A C 1
ATOM 565 O O . THR A 1 74 ? 15.955 12.345 -44.002 1.00 97.56 74 THR A O 1
ATOM 568 N N . TYR A 1 75 ? 14.960 11.466 -42.194 1.00 97.12 75 TYR A N 1
ATOM 569 C CA . TYR A 1 75 ? 15.717 10.224 -42.203 1.00 97.12 75 TYR A CA 1
ATOM 570 C C . TYR A 1 75 ? 14.780 9.030 -42.320 1.00 97.12 75 TYR A C 1
ATOM 572 O O . TYR A 1 75 ? 13.842 8.881 -41.538 1.00 97.12 75 TYR A O 1
ATOM 580 N N . GLN A 1 76 ? 15.044 8.190 -43.313 1.00 96.12 76 GLN A N 1
ATOM 581 C CA . GLN A 1 76 ? 14.324 6.955 -43.571 1.00 96.12 76 GLN A CA 1
ATOM 582 C C . GLN A 1 76 ? 15.239 5.771 -43.286 1.00 96.12 76 GLN A C 1
ATOM 584 O O . GLN A 1 76 ? 16.382 5.730 -43.750 1.00 96.12 76 GLN A O 1
ATOM 589 N N . PHE A 1 77 ? 14.732 4.802 -42.536 1.00 94.31 77 PHE A N 1
ATOM 590 C CA . PHE A 1 77 ? 15.470 3.602 -42.159 1.00 94.31 77 PHE A CA 1
ATOM 591 C C . PHE A 1 77 ? 14.527 2.412 -42.018 1.00 94.31 77 PHE A C 1
ATOM 593 O O . PHE A 1 77 ? 13.319 2.569 -41.852 1.00 94.31 77 PHE A O 1
ATOM 600 N N . GLU A 1 78 ? 15.089 1.211 -42.044 1.00 92.25 78 GLU A N 1
ATOM 601 C CA . GLU A 1 78 ? 14.354 -0.025 -41.793 1.00 92.25 78 GLU A CA 1
ATOM 602 C C . GLU A 1 78 ? 14.907 -0.792 -40.589 1.00 92.25 78 GLU A C 1
ATOM 604 O O . GLU A 1 78 ? 16.117 -0.822 -40.325 1.00 92.25 78 GLU A O 1
ATOM 609 N N . ILE A 1 79 ? 14.001 -1.421 -39.840 1.00 90.50 79 ILE A N 1
ATOM 610 C CA . ILE A 1 79 ? 14.305 -2.279 -38.691 1.00 90.50 79 ILE A CA 1
ATOM 611 C C . ILE A 1 79 ? 13.589 -3.614 -38.888 1.00 90.50 79 ILE A C 1
ATOM 613 O O . ILE A 1 79 ? 12.407 -3.648 -39.221 1.00 90.50 79 ILE A O 1
ATOM 617 N N . GLY A 1 80 ? 14.310 -4.709 -38.673 1.00 83.44 80 GLY A N 1
ATOM 618 C CA . GLY A 1 80 ? 13.791 -6.070 -38.746 1.00 83.44 80 GLY A CA 1
ATOM 619 C C . GLY A 1 80 ? 14.900 -7.067 -39.062 1.00 83.44 80 GLY A C 1
ATOM 620 O O . GLY A 1 80 ? 15.995 -6.679 -39.482 1.00 83.44 80 GLY A O 1
ATOM 621 N N . VAL A 1 81 ? 14.596 -8.342 -38.854 1.00 73.25 81 VAL A N 1
ATOM 622 C CA . VAL A 1 81 ? 15.449 -9.498 -39.158 1.00 73.25 81 VAL A CA 1
ATOM 623 C C . VAL A 1 81 ? 14.619 -10.440 -40.045 1.00 73.25 81 VAL A C 1
ATOM 625 O O . VAL A 1 81 ? 13.394 -10.426 -39.948 1.00 73.25 81 VAL A O 1
ATOM 628 N N . ASP A 1 82 ? 15.259 -11.174 -40.958 1.00 60.97 82 ASP A N 1
ATOM 629 C CA . ASP A 1 82 ? 14.659 -12.283 -41.726 1.00 60.97 82 ASP A CA 1
ATOM 630 C C . ASP A 1 82 ? 13.307 -11.991 -42.413 1.00 60.97 82 ASP A C 1
ATOM 632 O O . ASP A 1 82 ? 12.295 -12.638 -42.167 1.00 60.97 82 ASP A O 1
ATOM 636 N N . GLY A 1 83 ? 13.278 -10.995 -43.305 1.00 64.88 83 GLY A N 1
ATOM 637 C CA . GLY A 1 83 ? 12.134 -10.742 -44.197 1.00 64.88 83 GLY A CA 1
ATOM 638 C C . GLY A 1 83 ? 10.999 -9.890 -43.614 1.00 64.88 83 GLY A C 1
ATOM 639 O O . GLY A 1 83 ? 10.241 -9.305 -44.378 1.00 64.88 83 GLY A O 1
ATOM 640 N N . ALA A 1 84 ? 10.930 -9.701 -42.293 1.00 79.25 84 ALA A N 1
ATOM 641 C CA . ALA A 1 84 ? 9.940 -8.835 -41.639 1.00 79.25 84 ALA A CA 1
ATOM 642 C C . ALA A 1 84 ? 10.496 -7.424 -41.355 1.00 79.25 84 ALA A C 1
ATOM 644 O O . ALA A 1 84 ? 10.540 -6.968 -40.208 1.00 79.25 84 ALA A O 1
ATOM 645 N N . ARG A 1 85 ? 10.990 -6.727 -42.389 1.00 86.81 85 ARG A N 1
ATOM 646 C CA . ARG A 1 85 ? 11.529 -5.363 -42.233 1.00 86.81 85 ARG A CA 1
ATOM 647 C C . ARG A 1 85 ? 10.414 -4.327 -42.274 1.00 86.81 85 ARG A C 1
ATOM 649 O O . ARG A 1 85 ? 9.669 -4.238 -43.242 1.00 86.81 85 ARG A O 1
ATOM 656 N N . LYS A 1 86 ? 10.351 -3.497 -41.236 1.00 91.88 86 LYS A N 1
ATOM 657 C CA . LYS A 1 86 ? 9.467 -2.333 -41.165 1.00 91.88 86 LYS A CA 1
ATOM 658 C C . LYS A 1 86 ? 10.250 -1.075 -41.499 1.00 91.88 86 LYS A C 1
ATOM 660 O O . LYS A 1 86 ? 11.363 -0.894 -40.999 1.00 91.88 86 LYS A O 1
ATOM 665 N N . ARG A 1 87 ? 9.668 -0.211 -42.329 1.00 93.94 87 ARG A N 1
ATOM 666 C CA . ARG A 1 87 ? 10.267 1.061 -42.746 1.00 93.94 87 ARG A CA 1
ATOM 667 C C . ARG A 1 87 ? 9.706 2.199 -41.905 1.00 93.94 87 ARG A C 1
ATOM 669 O O . ARG A 1 87 ? 8.507 2.258 -41.649 1.00 93.94 87 ARG A O 1
ATOM 676 N N . TYR A 1 88 ? 10.575 3.113 -41.504 1.00 96.06 88 TYR A N 1
ATOM 677 C CA . TYR A 1 88 ? 10.227 4.254 -40.672 1.00 96.06 88 TYR A CA 1
ATOM 678 C C . TYR A 1 88 ? 10.788 5.539 -41.264 1.00 96.06 88 TYR A C 1
ATOM 680 O O . TYR A 1 88 ? 11.863 5.541 -41.866 1.00 96.06 88 TYR A O 1
ATOM 688 N N . ILE A 1 89 ? 10.064 6.637 -41.056 1.00 96.81 89 ILE A N 1
ATOM 689 C CA . ILE A 1 89 ? 10.482 7.985 -41.435 1.00 96.81 89 ILE A CA 1
ATOM 690 C C . ILE A 1 89 ? 10.465 8.861 -40.191 1.00 96.81 89 ILE A C 1
ATOM 692 O O . ILE A 1 89 ? 9.433 8.971 -39.526 1.00 96.81 89 ILE A O 1
ATOM 696 N N . VAL A 1 90 ? 11.585 9.523 -39.913 1.00 97.00 90 VAL A N 1
ATOM 697 C CA . VAL A 1 90 ? 11.669 10.565 -38.891 1.00 97.00 90 VAL A CA 1
ATOM 698 C C . VAL A 1 90 ? 11.935 11.906 -39.547 1.00 97.00 90 VAL A C 1
ATOM 700 O O . VAL A 1 90 ? 12.889 12.054 -40.309 1.00 97.00 90 VAL A O 1
ATOM 703 N N . GLU A 1 91 ? 11.098 12.883 -39.224 1.00 96.50 91 GLU A N 1
ATOM 704 C CA . GLU A 1 91 ? 11.196 14.258 -39.705 1.00 96.50 91 GLU A CA 1
ATOM 705 C C . GLU A 1 91 ? 11.417 15.209 -38.537 1.00 96.50 91 GLU A C 1
ATOM 707 O O . GLU A 1 91 ? 10.723 15.128 -37.518 1.00 96.50 91 GLU A O 1
ATOM 712 N N . ARG A 1 92 ? 12.367 16.134 -38.692 1.00 95.44 92 ARG A N 1
ATOM 713 C CA . ARG A 1 92 ? 12.642 17.181 -37.711 1.00 95.44 92 ARG A CA 1
ATOM 714 C C . ARG A 1 92 ? 12.940 18.511 -38.378 1.00 95.44 92 ARG A C 1
ATOM 716 O O . ARG A 1 92 ? 13.885 18.609 -39.153 1.00 95.44 92 ARG A O 1
ATOM 723 N N . ASN A 1 93 ? 12.208 19.542 -37.962 1.00 94.88 93 ASN A N 1
ATOM 724 C CA . ASN A 1 93 ? 12.488 20.925 -38.339 1.00 94.88 93 ASN A CA 1
ATOM 725 C C . ASN A 1 93 ? 12.831 21.737 -37.099 1.00 94.88 93 ASN A C 1
ATOM 727 O O . ASN A 1 93 ? 12.024 21.835 -36.169 1.00 94.88 93 ASN A O 1
ATOM 731 N N . VAL A 1 94 ? 13.999 22.369 -37.104 1.00 92.25 94 VAL A N 1
ATOM 732 C CA . VAL A 1 94 ? 14.492 23.178 -35.984 1.00 92.25 94 VAL A CA 1
ATOM 733 C C . VAL A 1 94 ? 14.760 24.590 -36.482 1.00 92.25 94 VAL A C 1
ATOM 735 O O . VAL A 1 94 ? 15.360 24.769 -37.537 1.00 92.25 94 VAL A O 1
ATOM 738 N N . LYS A 1 95 ? 14.306 25.601 -35.741 1.00 91.44 95 LYS A N 1
ATOM 739 C CA . LYS A 1 95 ? 14.549 27.017 -36.050 1.00 91.44 95 LYS A CA 1
ATOM 740 C C . LYS A 1 95 ? 15.334 27.679 -34.926 1.00 91.44 95 LYS A C 1
ATOM 742 O O . LYS A 1 95 ? 15.198 27.277 -33.768 1.00 91.44 95 LYS A O 1
ATOM 747 N N . ARG A 1 96 ? 16.126 28.701 -35.260 1.00 87.69 96 ARG A N 1
ATOM 748 C CA . ARG A 1 96 ? 16.748 29.573 -34.253 1.00 87.69 96 ARG A CA 1
ATOM 749 C C . ARG A 1 96 ? 15.646 30.334 -33.516 1.00 87.69 96 ARG A C 1
ATOM 751 O O . ARG A 1 96 ? 14.771 30.928 -34.146 1.00 87.69 96 ARG A O 1
ATOM 758 N N . ASP A 1 97 ? 15.657 30.276 -32.191 1.00 83.75 97 ASP A N 1
ATOM 759 C CA . ASP A 1 97 ? 14.694 31.000 -31.372 1.00 83.75 97 ASP A CA 1
ATOM 760 C C . ASP A 1 97 ? 15.214 32.410 -31.088 1.00 83.75 97 ASP A C 1
ATOM 762 O O . ASP A 1 97 ? 16.122 32.610 -30.281 1.00 83.75 97 ASP A O 1
ATOM 766 N N . ALA A 1 98 ? 14.605 33.396 -31.748 1.00 75.56 98 ALA A N 1
ATOM 767 C CA . ALA A 1 98 ? 14.974 34.803 -31.626 1.00 75.56 98 ALA A CA 1
ATOM 768 C C . ALA A 1 98 ? 14.805 35.364 -30.201 1.00 75.56 98 ALA A C 1
ATOM 770 O O . ALA A 1 98 ? 15.405 36.386 -29.886 1.00 75.56 98 ALA A O 1
ATOM 771 N N . LYS A 1 99 ? 14.001 34.720 -29.337 1.00 73.94 99 LYS A N 1
ATOM 772 C CA . LYS A 1 99 ? 13.738 35.196 -27.967 1.00 73.94 99 LYS A CA 1
ATOM 773 C C . LYS A 1 99 ? 14.699 34.628 -26.925 1.00 73.94 99 LYS A C 1
ATOM 775 O O . LYS A 1 99 ? 15.060 35.337 -25.995 1.00 73.94 99 LYS A O 1
ATOM 780 N N . SER A 1 100 ? 15.080 33.356 -27.051 1.00 71.06 100 SER A N 1
ATOM 781 C CA . SER A 1 100 ? 15.920 32.661 -26.061 1.00 71.06 100 SER A CA 1
ATOM 782 C C . SER A 1 100 ? 17.391 32.543 -26.467 1.00 71.06 100 SER A C 1
ATOM 784 O O . SER A 1 100 ? 18.206 32.091 -25.665 1.00 71.06 100 SER A O 1
ATOM 786 N N . GLY A 1 101 ? 17.736 32.893 -27.713 1.00 67.94 101 GLY A N 1
ATOM 787 C CA . GLY A 1 101 ? 19.070 32.655 -28.274 1.00 67.94 101 GLY A CA 1
ATOM 788 C C . GLY A 1 101 ? 19.398 31.166 -28.465 1.00 67.94 101 GLY A C 1
ATOM 789 O O . GLY A 1 101 ? 20.541 30.825 -28.760 1.00 67.94 101 GLY A O 1
ATOM 790 N N . GLY A 1 102 ? 18.415 30.278 -28.269 1.00 78.44 102 GLY A N 1
ATOM 791 C CA . GLY A 1 102 ? 18.532 28.830 -28.422 1.00 78.44 102 GLY A CA 1
ATOM 792 C C . GLY A 1 102 ? 17.858 28.307 -29.692 1.00 78.44 102 GLY A C 1
ATOM 793 O O . GLY A 1 102 ? 17.730 29.006 -30.698 1.00 78.44 102 GLY A O 1
ATOM 794 N N . TYR A 1 103 ? 17.393 27.060 -29.638 1.00 84.19 103 TYR A N 1
ATOM 795 C CA . TYR A 1 103 ? 16.713 26.394 -30.751 1.00 84.19 103 TYR A CA 1
ATOM 796 C C . TYR A 1 103 ? 15.321 25.955 -30.349 1.00 84.19 103 TYR A C 1
ATOM 798 O O . TYR A 1 103 ? 15.103 25.469 -29.239 1.00 84.19 103 TYR A O 1
ATOM 806 N N . LYS A 1 104 ? 14.390 26.057 -31.294 1.00 88.00 104 LYS A N 1
ATOM 807 C CA . LYS A 1 104 ? 13.032 25.554 -31.145 1.00 88.00 104 LYS A CA 1
ATOM 808 C C . LYS A 1 104 ? 12.754 24.493 -32.198 1.00 88.00 104 LYS A C 1
ATOM 810 O O . LYS A 1 104 ? 12.766 24.772 -33.398 1.00 88.00 104 LYS A O 1
ATOM 815 N N . THR A 1 105 ? 12.446 23.284 -31.742 1.00 90.44 105 THR A N 1
ATOM 816 C CA . THR A 1 105 ? 11.899 22.226 -32.594 1.00 90.44 105 THR A CA 1
ATOM 817 C C . THR A 1 105 ? 10.473 22.607 -32.989 1.00 90.44 105 THR A C 1
ATOM 819 O O . THR A 1 105 ? 9.601 22.761 -32.137 1.00 90.44 105 THR A O 1
ATOM 822 N N . THR A 1 106 ? 10.251 22.812 -34.283 1.00 91.81 106 THR A N 1
ATOM 823 C CA . THR A 1 106 ? 8.954 23.200 -34.868 1.00 91.81 106 THR A CA 1
ATOM 824 C C . THR A 1 106 ? 8.177 22.015 -35.424 1.00 91.81 106 THR A C 1
ATOM 826 O O . THR A 1 106 ? 6.953 22.049 -35.435 1.00 91.81 106 THR A O 1
ATOM 829 N N . LEU A 1 107 ? 8.882 20.962 -35.837 1.00 94.12 107 LEU A N 1
ATOM 830 C CA . LEU A 1 107 ? 8.309 19.688 -36.252 1.00 94.12 107 LEU A CA 1
ATOM 831 C C . LEU A 1 107 ? 9.187 18.574 -35.692 1.00 94.12 107 LEU A C 1
ATOM 833 O O . LEU A 1 107 ? 10.411 18.651 -35.799 1.00 94.12 107 LEU A O 1
ATOM 837 N N . ALA A 1 108 ? 8.564 17.554 -35.118 1.00 96.00 108 ALA A N 1
ATOM 838 C CA . ALA A 1 108 ? 9.196 16.282 -34.814 1.00 96.00 108 ALA A CA 1
ATOM 839 C C . ALA A 1 108 ? 8.151 15.195 -35.034 1.00 96.00 108 ALA A C 1
ATOM 841 O O . ALA A 1 108 ? 7.186 15.124 -34.282 1.00 96.00 108 ALA A O 1
ATOM 842 N N . ARG A 1 109 ? 8.317 14.369 -36.063 1.00 97.00 109 ARG A N 1
ATOM 843 C CA . ARG A 1 109 ? 7.334 13.345 -36.420 1.00 97.00 109 ARG A CA 1
ATOM 844 C C . ARG A 1 109 ? 8.026 12.029 -36.727 1.00 97.00 109 ARG A C 1
ATOM 846 O O . ARG A 1 109 ? 9.011 12.007 -37.457 1.00 97.00 109 ARG A O 1
ATOM 853 N N . LEU A 1 110 ? 7.484 10.940 -36.194 1.00 96.94 110 LEU A N 1
ATOM 854 C CA . LEU A 1 110 ? 7.883 9.572 -36.513 1.00 96.94 110 LEU A CA 1
ATOM 855 C C . LEU A 1 110 ? 6.704 8.848 -37.164 1.00 96.94 110 LEU A C 1
ATOM 857 O O . LEU A 1 110 ? 5.604 8.831 -36.607 1.00 96.94 110 LEU A O 1
ATOM 861 N N . ARG A 1 111 ? 6.945 8.234 -38.322 1.00 96.38 111 ARG A N 1
ATOM 862 C CA . ARG A 1 111 ? 5.968 7.445 -39.080 1.00 96.38 111 ARG A CA 1
ATOM 863 C C . ARG A 1 111 ? 6.494 6.045 -39.364 1.00 96.38 111 ARG A C 1
ATOM 865 O O . ARG A 1 111 ? 7.689 5.873 -39.585 1.00 96.38 111 ARG A O 1
ATOM 872 N N . GLU A 1 112 ? 5.592 5.077 -39.394 1.00 94.94 112 GLU A N 1
ATOM 873 C CA . GLU A 1 112 ? 5.800 3.730 -39.930 1.00 94.94 112 GLU A CA 1
ATOM 874 C C . GLU A 1 112 ? 5.164 3.661 -41.321 1.00 94.94 112 GLU A C 1
ATOM 876 O O . GLU A 1 112 ? 4.017 4.072 -41.496 1.00 94.94 112 GLU A O 1
ATOM 881 N N . ILE A 1 113 ? 5.900 3.158 -42.310 1.00 91.81 113 ILE A N 1
ATOM 882 C CA . ILE A 1 113 ? 5.371 2.885 -43.647 1.00 91.81 113 ILE A CA 1
ATOM 883 C C . ILE A 1 113 ? 4.840 1.450 -43.623 1.00 91.81 113 ILE A C 1
ATOM 885 O O . ILE A 1 113 ? 5.626 0.499 -43.602 1.00 91.81 113 ILE A O 1
ATOM 889 N N . GLY A 1 114 ? 3.517 1.305 -43.564 1.00 83.88 114 GLY A N 1
ATOM 890 C CA . GLY A 1 114 ? 2.830 0.018 -43.637 1.00 83.88 114 GLY A CA 1
ATOM 891 C C . GLY A 1 114 ? 2.255 -0.252 -45.028 1.00 83.88 114 GLY A C 1
ATOM 892 O O . GLY A 1 114 ? 2.287 0.605 -45.909 1.00 83.88 114 GLY A O 1
ATOM 893 N N . GLU A 1 115 ? 1.673 -1.437 -45.210 1.00 74.62 115 GLU A N 1
ATOM 894 C CA . GLU A 1 115 ? 1.031 -1.850 -46.471 1.00 74.62 115 GLU A CA 1
ATOM 895 C C . GLU A 1 115 ? -0.167 -0.962 -46.848 1.00 74.62 115 GLU A C 1
ATOM 897 O O . GLU A 1 115 ? -0.434 -0.734 -48.022 1.00 74.62 115 GLU A O 1
ATOM 902 N N . SER A 1 116 ? -0.868 -0.420 -45.848 1.00 75.31 116 SER A N 1
ATOM 903 C CA . SER A 1 116 ? -2.059 0.427 -46.015 1.00 75.31 116 SER A CA 1
ATOM 904 C C . SER A 1 116 ? -1.746 1.931 -46.046 1.00 75.31 116 SER A C 1
ATOM 906 O O . SER A 1 116 ? -2.667 2.745 -45.99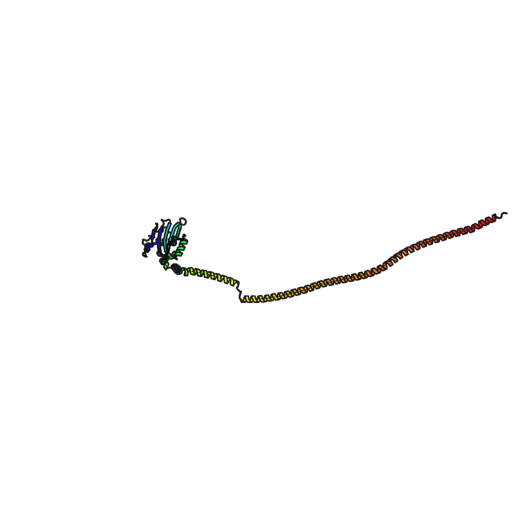3 1.00 75.31 116 SER A O 1
ATOM 908 N N . GLY A 1 117 ? -0.463 2.310 -46.085 1.00 84.81 117 GLY A N 1
ATOM 909 C CA . GLY A 1 117 ? 0.002 3.698 -46.056 1.00 84.81 117 GLY A CA 1
ATOM 910 C C . GLY A 1 117 ? 0.819 4.061 -44.812 1.00 84.81 117 GLY A C 1
ATOM 911 O O . GLY A 1 117 ? 1.285 3.203 -44.058 1.00 84.81 117 GLY A O 1
ATOM 912 N N . GLU A 1 118 ? 1.032 5.361 -44.608 1.00 90.44 118 GLU A N 1
ATOM 913 C CA . GLU A 1 118 ? 1.846 5.876 -43.506 1.00 90.44 118 GLU A CA 1
ATOM 914 C C . GLU A 1 118 ? 1.040 6.007 -42.209 1.00 90.44 118 GLU A C 1
ATOM 916 O O . GLU A 1 118 ? 0.017 6.690 -42.152 1.00 90.44 118 GLU A O 1
ATOM 921 N N . ARG A 1 119 ? 1.547 5.412 -41.127 1.00 93.50 119 ARG A N 1
ATOM 922 C CA . ARG A 1 119 ? 0.987 5.541 -39.781 1.00 93.50 119 ARG A CA 1
ATOM 923 C C . ARG A 1 119 ? 1.870 6.437 -38.925 1.00 93.50 119 ARG A C 1
ATOM 925 O O . ARG A 1 119 ? 3.041 6.139 -38.705 1.00 93.50 119 ARG A O 1
ATOM 932 N N . VAL A 1 120 ? 1.301 7.503 -38.372 1.00 94.94 120 VAL A N 1
ATOM 933 C CA . VAL A 1 120 ? 1.998 8.365 -37.408 1.00 94.94 120 VAL A CA 1
ATOM 934 C C . VAL A 1 120 ? 2.109 7.655 -36.054 1.00 94.94 120 VAL A C 1
ATOM 936 O O . VAL A 1 120 ? 1.108 7.203 -35.501 1.00 94.94 120 VAL A O 1
ATOM 939 N N . LEU A 1 121 ? 3.329 7.554 -35.519 1.00 94.31 121 LEU A N 1
ATOM 940 C CA . LEU A 1 121 ? 3.618 6.933 -34.220 1.00 94.31 121 LEU A CA 1
ATOM 941 C C . LEU A 1 121 ? 3.831 7.958 -33.097 1.00 94.31 121 LEU A C 1
ATOM 943 O O . LEU A 1 121 ? 3.555 7.651 -31.939 1.00 94.31 121 LEU A O 1
ATOM 947 N N . ALA A 1 122 ? 4.356 9.144 -33.425 1.00 95.94 122 ALA A N 1
ATOM 948 C CA . ALA A 1 122 ? 4.572 10.253 -32.492 1.00 95.94 122 ALA A CA 1
ATOM 949 C C . ALA A 1 122 ? 4.739 11.589 -33.241 1.00 95.94 122 ALA A C 1
ATOM 951 O O . ALA A 1 122 ? 5.314 11.608 -34.332 1.00 95.94 122 ALA A O 1
ATOM 952 N N . GLU A 1 123 ? 4.289 12.699 -32.638 1.00 93.88 123 GLU A N 1
ATOM 953 C CA . GLU A 1 123 ? 4.349 14.059 -33.226 1.00 93.88 123 GLU A CA 1
ATOM 954 C C . GLU A 1 123 ? 4.949 15.135 -32.301 1.00 93.88 123 GLU A C 1
ATOM 956 O O . GLU A 1 123 ? 5.043 16.308 -32.672 1.00 93.88 123 GLU A O 1
ATOM 961 N N . LYS A 1 124 ? 5.376 14.764 -31.088 1.00 92.44 124 LYS A N 1
ATOM 962 C CA . LYS A 1 124 ? 6.100 15.666 -30.180 1.00 92.44 124 LYS A CA 1
ATOM 963 C C . LYS A 1 124 ? 7.544 15.231 -30.033 1.00 92.44 124 LYS A C 1
ATOM 965 O O . LYS A 1 124 ? 7.827 14.044 -29.938 1.00 92.44 124 LYS A O 1
ATOM 970 N N . ASP A 1 125 ? 8.449 16.196 -29.895 1.00 90.94 125 ASP A N 1
ATOM 971 C CA . ASP A 1 125 ? 9.892 15.949 -29.807 1.00 90.94 125 ASP A CA 1
ATOM 972 C C . ASP A 1 125 ? 10.271 14.870 -28.774 1.00 90.94 125 ASP A C 1
ATOM 974 O O . ASP A 1 125 ? 10.909 13.876 -29.120 1.00 90.94 125 ASP A O 1
ATOM 978 N N . ARG A 1 126 ? 9.812 15.011 -27.523 1.00 92.44 126 ARG A N 1
ATOM 979 C CA . ARG A 1 126 ? 10.089 14.030 -26.457 1.00 92.44 126 ARG A CA 1
ATOM 980 C C . ARG A 1 126 ? 9.455 12.662 -26.722 1.00 92.44 126 ARG A C 1
ATOM 982 O O . ARG A 1 126 ? 10.073 11.645 -26.431 1.00 92.44 126 ARG A O 1
ATOM 989 N N . GLU A 1 127 ? 8.244 12.634 -27.275 1.00 94.56 127 GLU A N 1
ATOM 990 C CA . GLU A 1 127 ? 7.542 11.387 -27.608 1.00 94.56 127 GLU A CA 1
ATOM 991 C C . GLU A 1 127 ? 8.256 10.648 -28.747 1.00 94.56 127 GLU A C 1
ATOM 993 O O . GLU A 1 127 ? 8.450 9.440 -28.660 1.00 94.56 127 GLU A O 1
ATOM 998 N N . VAL A 1 128 ? 8.724 11.374 -29.770 1.00 94.88 128 VAL A N 1
ATOM 999 C CA . VAL A 1 128 ? 9.543 10.827 -30.861 1.00 94.88 128 VAL A CA 1
ATOM 1000 C C . VAL A 1 128 ? 10.847 10.255 -30.312 1.00 94.88 128 VAL A C 1
ATOM 1002 O O . VAL A 1 128 ? 11.182 9.123 -30.641 1.00 94.88 128 VAL A O 1
ATOM 1005 N N . GLN A 1 129 ? 11.557 10.986 -29.442 1.00 93.19 129 GLN A N 1
ATOM 1006 C CA . GLN A 1 129 ? 12.790 10.488 -28.815 1.00 93.19 129 GLN A CA 1
ATOM 1007 C C . GLN A 1 129 ? 12.543 9.182 -28.051 1.00 93.19 129 GLN A C 1
ATOM 1009 O O . GLN A 1 129 ? 13.274 8.214 -28.250 1.00 93.19 129 GLN A O 1
ATOM 1014 N N . GLN A 1 130 ? 11.495 9.132 -27.223 1.00 93.25 130 GLN A N 1
ATOM 1015 C CA . GLN A 1 130 ? 11.163 7.930 -26.460 1.00 93.25 130 GLN A CA 1
ATOM 1016 C C . GLN A 1 130 ? 10.780 6.768 -27.381 1.00 93.25 130 GLN A C 1
ATOM 1018 O O . GLN A 1 130 ? 11.295 5.667 -27.217 1.00 93.25 130 GLN A O 1
ATOM 1023 N N . LYS A 1 131 ? 9.946 7.011 -28.400 1.00 94.44 131 LYS A N 1
ATOM 1024 C CA . LYS A 1 131 ? 9.554 5.970 -29.358 1.00 94.44 131 LYS A CA 1
ATOM 1025 C C . LYS A 1 131 ? 10.726 5.431 -30.163 1.00 94.44 131 LYS A C 1
ATOM 1027 O O . LYS A 1 131 ? 10.757 4.239 -30.435 1.00 94.44 131 LYS A O 1
ATOM 1032 N N . ILE A 1 132 ? 11.699 6.265 -30.514 1.00 93.88 132 ILE A N 1
ATOM 1033 C CA . ILE A 1 132 ? 12.931 5.807 -31.162 1.00 93.88 132 ILE A CA 1
ATOM 1034 C C . ILE A 1 132 ? 13.730 4.879 -30.243 1.00 93.88 132 ILE A C 1
ATOM 1036 O O . ILE A 1 132 ? 14.186 3.831 -30.701 1.00 93.88 132 ILE A O 1
ATOM 1040 N N . VAL A 1 133 ? 13.859 5.221 -28.956 1.00 90.94 133 VAL A N 1
ATOM 1041 C CA . VAL A 1 133 ? 14.508 4.345 -27.966 1.00 90.94 133 VAL A CA 1
ATOM 1042 C C . VAL A 1 133 ? 13.747 3.026 -27.833 1.00 90.94 133 VAL A C 1
ATOM 1044 O O . VAL A 1 133 ? 14.374 1.974 -27.864 1.00 90.94 133 VAL A O 1
ATOM 1047 N N . ASP A 1 134 ? 12.416 3.063 -27.769 1.00 88.94 134 ASP A N 1
ATOM 1048 C CA . ASP A 1 134 ? 11.586 1.858 -27.662 1.00 88.94 134 ASP A CA 1
ATOM 1049 C C . ASP A 1 134 ? 11.692 0.958 -28.911 1.00 88.94 134 ASP A C 1
ATOM 1051 O O . ASP A 1 134 ? 11.669 -0.266 -28.794 1.00 88.94 134 ASP A O 1
ATOM 1055 N N . LEU A 1 135 ? 11.800 1.549 -30.110 1.00 89.56 135 LEU A N 1
ATOM 1056 C CA . LEU A 1 135 ? 11.876 0.820 -31.384 1.00 89.56 135 LEU A CA 1
ATOM 1057 C C . LEU A 1 135 ? 13.254 0.203 -31.648 1.00 89.56 135 LEU A C 1
ATOM 1059 O O . LEU A 1 135 ? 13.338 -0.899 -32.185 1.00 89.56 135 LEU A O 1
ATOM 1063 N N . ILE A 1 136 ? 14.330 0.930 -31.336 1.00 87.94 136 ILE A N 1
ATOM 1064 C CA . ILE A 1 136 ? 15.709 0.504 -31.632 1.00 87.94 136 ILE A CA 1
ATOM 1065 C C . ILE A 1 136 ? 16.328 -0.235 -30.443 1.00 87.94 136 ILE A C 1
ATOM 1067 O O . ILE A 1 136 ? 17.243 -1.033 -30.628 1.00 87.94 136 ILE A O 1
ATOM 1071 N N . GLY A 1 137 ? 15.857 0.035 -29.224 1.00 85.31 137 GLY A N 1
ATOM 1072 C CA . GLY A 1 137 ? 16.448 -0.464 -27.981 1.00 85.31 137 GLY A CA 1
ATOM 1073 C C . GLY A 1 137 ? 17.727 0.269 -27.564 1.00 85.31 137 GLY A C 1
ATOM 1074 O O . GLY A 1 137 ? 18.382 -0.138 -26.609 1.00 85.31 137 GLY A O 1
ATOM 1075 N N . LEU A 1 138 ? 18.106 1.345 -28.263 1.00 87.00 138 LEU A N 1
ATOM 1076 C CA . LEU A 1 138 ? 19.347 2.085 -28.025 1.00 87.00 138 LEU A CA 1
ATOM 1077 C C . LEU A 1 138 ? 19.063 3.544 -27.679 1.00 87.00 138 LEU A C 1
ATOM 1079 O O . LEU A 1 138 ? 18.292 4.224 -28.364 1.00 87.00 138 LEU A O 1
ATOM 1083 N N . THR A 1 139 ? 19.739 4.047 -26.646 1.00 88.38 139 THR A N 1
ATOM 1084 C CA . THR A 1 139 ? 19.784 5.486 -26.359 1.00 88.38 139 THR A CA 1
ATOM 1085 C C . THR A 1 139 ? 20.672 6.211 -27.376 1.00 88.38 139 THR A C 1
ATOM 1087 O O . THR A 1 139 ? 21.448 5.579 -28.090 1.00 88.38 139 THR A O 1
ATOM 1090 N N . ALA A 1 140 ? 20.613 7.545 -27.425 1.00 86.50 140 ALA A N 1
ATOM 1091 C CA . ALA A 1 140 ? 21.487 8.339 -28.298 1.00 86.50 140 ALA A CA 1
ATOM 1092 C C . ALA A 1 140 ? 22.983 8.052 -28.053 1.00 86.50 140 ALA A C 1
ATOM 1094 O O . ALA A 1 140 ? 23.786 7.984 -28.984 1.00 86.50 140 ALA A O 1
ATOM 1095 N N . GLU A 1 141 ? 23.356 7.854 -26.789 1.00 83.38 141 GLU A N 1
ATOM 1096 C CA . GLU A 1 141 ? 24.728 7.538 -26.395 1.00 83.38 141 GLU A CA 1
ATOM 1097 C C . GLU A 1 141 ? 25.119 6.131 -26.846 1.00 83.38 141 GLU A C 1
ATOM 1099 O O . GLU A 1 141 ? 26.195 5.946 -27.406 1.00 83.38 141 GLU A O 1
ATOM 1104 N N . ASP A 1 142 ? 24.240 5.140 -26.681 1.00 82.75 142 ASP A N 1
ATOM 1105 C CA . ASP A 1 142 ? 24.544 3.775 -27.121 1.00 82.75 142 ASP A CA 1
ATOM 1106 C C . ASP A 1 142 ? 24.575 3.675 -28.651 1.00 82.75 142 ASP A C 1
ATOM 1108 O O . ASP A 1 142 ? 25.439 2.999 -29.208 1.00 82.75 142 ASP A O 1
ATOM 1112 N N . PHE A 1 143 ? 23.692 4.396 -29.348 1.00 86.06 143 PHE A N 1
ATOM 1113 C CA . PHE A 1 143 ? 23.652 4.460 -30.809 1.00 86.06 143 PHE A CA 1
ATOM 1114 C C . PHE A 1 143 ? 24.953 5.030 -31.389 1.00 86.06 143 PHE A C 1
ATOM 1116 O O . PHE A 1 143 ? 25.514 4.464 -32.328 1.00 86.06 143 PHE A O 1
ATOM 1123 N N . THR A 1 144 ? 25.486 6.092 -30.774 1.00 83.25 144 THR A N 1
ATOM 1124 C CA . THR A 1 144 ? 26.768 6.718 -31.162 1.00 83.25 144 THR A CA 1
ATOM 1125 C C . THR A 1 144 ? 28.011 5.924 -30.729 1.00 83.25 144 THR A C 1
ATOM 1127 O O . THR A 1 144 ? 29.143 6.289 -31.055 1.00 83.25 144 THR A O 1
ATOM 1130 N N . ARG A 1 145 ? 27.816 4.830 -29.985 1.00 78.12 145 ARG A N 1
ATOM 1131 C CA . ARG A 1 145 ? 28.867 3.895 -29.551 1.00 78.12 145 ARG A CA 1
ATOM 1132 C C . ARG A 1 145 ? 28.806 2.538 -30.252 1.00 78.12 145 ARG A C 1
ATOM 1134 O O . ARG A 1 145 ? 29.768 1.786 -30.143 1.00 78.12 145 ARG A O 1
ATOM 1141 N N . SER A 1 146 ? 27.703 2.206 -30.927 1.00 76.44 146 SER A N 1
ATOM 1142 C CA . SER A 1 146 ? 27.469 0.865 -31.492 1.00 76.44 146 SER A CA 1
ATOM 1143 C C . SER A 1 146 ? 27.060 0.857 -32.964 1.00 76.44 146 SER A C 1
ATOM 1145 O O . SER A 1 146 ? 27.459 -0.054 -33.683 1.00 76.44 146 SER A O 1
ATOM 1147 N N . VAL A 1 147 ? 26.301 1.854 -33.432 1.00 81.50 147 VAL A N 1
ATOM 1148 C CA . VAL A 1 147 ? 25.785 1.902 -34.813 1.00 81.50 147 VAL A CA 1
ATOM 1149 C C . VAL A 1 147 ? 26.542 2.926 -35.641 1.00 81.50 147 VAL A C 1
ATOM 1151 O O . VAL A 1 147 ? 27.004 2.631 -36.739 1.00 81.50 147 VAL A O 1
ATOM 1154 N N . VAL A 1 148 ? 26.690 4.137 -35.109 1.00 80.88 148 VAL A N 1
ATOM 1155 C CA . VAL A 1 148 ? 27.432 5.209 -35.766 1.00 80.88 148 VAL A CA 1
ATOM 1156 C C . VAL A 1 148 ? 28.584 5.586 -34.863 1.00 80.88 148 VAL A C 1
ATOM 1158 O O . VAL A 1 148 ? 28.347 5.955 -33.726 1.00 80.88 148 VAL A O 1
ATOM 1161 N N . LEU A 1 149 ? 29.820 5.494 -35.348 1.00 78.81 149 LEU A N 1
ATOM 1162 C CA . LEU A 1 149 ? 31.018 5.774 -34.556 1.00 78.81 149 LEU A CA 1
ATOM 1163 C C . LEU A 1 149 ? 31.653 7.091 -35.016 1.00 78.81 149 LEU A C 1
ATOM 1165 O O . LEU A 1 149 ? 32.427 7.093 -35.978 1.00 78.81 149 LEU A O 1
ATOM 1169 N N . PRO A 1 150 ? 31.360 8.229 -34.357 1.00 75.06 150 PRO A N 1
ATOM 1170 C CA . PRO A 1 150 ? 32.097 9.455 -34.605 1.00 75.06 150 PRO A CA 1
ATOM 1171 C C . PRO A 1 150 ? 33.589 9.256 -34.332 1.00 75.06 150 PRO A C 1
ATOM 1173 O O . PRO A 1 150 ? 33.998 8.473 -33.469 1.00 75.06 150 PRO A O 1
ATOM 1176 N N . GLN A 1 151 ? 34.415 10.017 -35.043 1.00 73.56 151 GLN A N 1
ATOM 1177 C CA . GLN A 1 151 ? 35.862 10.001 -34.858 1.00 73.56 151 GLN A CA 1
ATOM 1178 C C . GLN A 1 151 ? 36.230 10.201 -33.373 1.00 73.56 151 GLN A C 1
ATOM 1180 O O . GLN A 1 151 ? 35.763 11.142 -32.735 1.00 73.56 151 GLN A O 1
ATOM 1185 N N . GLY A 1 152 ? 37.040 9.292 -32.819 1.00 68.38 152 GLY A N 1
ATOM 1186 C CA . GLY A 1 152 ? 37.491 9.316 -31.419 1.00 68.38 152 GLY A CA 1
ATOM 1187 C C . GLY A 1 152 ? 36.531 8.699 -30.388 1.00 68.38 152 GLY A C 1
ATOM 1188 O O . GLY A 1 152 ? 36.966 8.403 -29.276 1.00 68.38 152 GLY A O 1
ATOM 1189 N N . LYS A 1 153 ? 35.263 8.429 -30.738 1.00 69.06 153 LYS A N 1
ATOM 1190 C CA . LYS A 1 153 ? 34.254 7.879 -29.807 1.00 69.06 153 LYS A CA 1
ATOM 1191 C C . LYS A 1 153 ? 34.332 6.364 -29.603 1.00 69.06 153 LYS A C 1
ATOM 1193 O O . LYS A 1 153 ? 33.880 5.867 -28.577 1.00 69.06 153 LYS A O 1
ATOM 1198 N N . PHE A 1 154 ? 34.979 5.631 -30.508 1.00 69.25 154 PHE A N 1
ATOM 1199 C CA . PHE A 1 154 ? 35.210 4.192 -30.331 1.00 69.25 154 PHE A CA 1
ATOM 1200 C C . PHE A 1 154 ? 36.068 3.881 -29.091 1.00 69.25 154 PHE A C 1
ATOM 1202 O O . PHE A 1 154 ? 35.800 2.933 -28.355 1.00 69.25 154 PHE A O 1
ATOM 1209 N N . SER A 1 155 ? 37.050 4.733 -28.786 1.00 73.50 155 SER A N 1
ATOM 1210 C CA . SER A 1 155 ? 37.878 4.589 -27.585 1.00 73.50 155 SER A CA 1
ATOM 1211 C C . SER A 1 155 ? 37.082 4.766 -26.289 1.00 73.50 155 SER A C 1
ATOM 1213 O O . SER A 1 155 ? 37.466 4.205 -25.268 1.00 73.50 155 SER A O 1
ATOM 1215 N N . GLU A 1 156 ? 35.979 5.526 -26.303 1.00 73.50 156 GLU A N 1
ATOM 1216 C CA . GLU A 1 156 ? 35.096 5.660 -25.136 1.00 73.50 156 GLU A CA 1
ATOM 1217 C C . GLU A 1 156 ? 34.372 4.347 -24.843 1.00 73.50 156 GLU A C 1
ATOM 1219 O O . GLU A 1 156 ? 34.290 3.963 -23.683 1.00 73.50 156 GLU A O 1
ATOM 1224 N N . PHE A 1 157 ? 33.936 3.615 -25.875 1.00 71.38 157 PHE A N 1
ATOM 1225 C CA . PHE A 1 157 ? 33.332 2.291 -25.709 1.00 71.38 157 PHE A CA 1
ATOM 1226 C C . PHE A 1 157 ? 34.286 1.302 -25.021 1.00 71.38 157 PHE A C 1
ATOM 1228 O O . PHE A 1 157 ? 33.886 0.621 -24.078 1.00 71.38 157 PHE A O 1
ATOM 1235 N N . LEU A 1 158 ? 35.562 1.272 -25.425 1.00 77.75 158 LEU A N 1
ATOM 1236 C CA . LEU A 1 158 ? 36.576 0.403 -24.809 1.00 77.75 158 LEU A CA 1
ATOM 1237 C C . LEU A 1 158 ? 36.896 0.778 -23.353 1.00 77.75 158 LEU A C 1
ATOM 1239 O O . LEU A 1 158 ? 37.321 -0.079 -22.579 1.00 77.75 158 LEU A O 1
ATOM 1243 N N . LYS A 1 159 ? 36.693 2.045 -22.976 1.00 80.69 159 LYS A N 1
ATOM 1244 C CA . LYS A 1 159 ? 36.952 2.564 -21.626 1.00 80.69 159 LYS A CA 1
ATOM 1245 C C . LYS A 1 159 ? 35.781 2.378 -20.658 1.00 80.69 159 LYS A C 1
ATOM 1247 O O . LYS A 1 159 ? 35.975 2.575 -19.460 1.00 80.69 159 LYS A O 1
ATOM 1252 N N . LEU A 1 160 ? 34.588 2.010 -21.135 1.00 80.56 160 LEU A N 1
ATOM 1253 C CA . LEU A 1 160 ? 33.447 1.744 -20.256 1.00 80.56 160 LEU A CA 1
ATOM 1254 C C . LEU A 1 160 ? 33.766 0.569 -19.326 1.00 80.56 160 LEU A C 1
ATOM 1256 O O . LEU A 1 160 ? 34.151 -0.514 -19.770 1.00 80.56 160 LEU A O 1
ATOM 1260 N N . THR A 1 161 ? 33.561 0.756 -18.024 1.00 84.81 161 THR A N 1
ATOM 1261 C CA . THR A 1 161 ? 33.820 -0.277 -17.012 1.00 84.81 161 THR A CA 1
ATOM 1262 C C . THR A 1 161 ? 32.660 -0.411 -16.029 1.00 84.81 161 THR A C 1
ATOM 1264 O O . THR A 1 161 ? 31.782 0.447 -15.928 1.00 84.81 161 THR A O 1
ATOM 1267 N N . GLY A 1 162 ? 32.617 -1.546 -15.327 1.00 86.38 162 GLY A N 1
ATOM 1268 C CA . GLY A 1 162 ? 31.657 -1.792 -14.255 1.00 86.38 162 GLY A CA 1
ATOM 1269 C C . GLY A 1 162 ? 30.197 -1.707 -14.705 1.00 86.38 162 GLY A C 1
ATOM 1270 O O . GLY A 1 162 ? 29.736 -2.503 -15.523 1.00 86.38 162 GLY A O 1
ATOM 1271 N N . LYS A 1 163 ? 29.448 -0.772 -14.113 1.00 85.12 163 LYS A N 1
ATOM 1272 C CA . LYS A 1 163 ? 28.002 -0.632 -14.321 1.00 85.12 163 LYS A CA 1
ATOM 1273 C C . LYS A 1 163 ? 27.657 -0.122 -15.721 1.00 85.12 163 LYS A C 1
ATOM 1275 O O . LYS A 1 163 ? 26.827 -0.733 -16.376 1.00 85.12 163 LYS A O 1
ATOM 1280 N N . GLU A 1 164 ? 28.327 0.921 -16.203 1.00 81.75 164 GLU A N 1
ATOM 1281 C CA . GLU A 1 164 ? 27.985 1.566 -17.480 1.00 81.75 164 GLU A CA 1
ATOM 1282 C C . GLU A 1 164 ? 28.138 0.615 -18.670 1.00 81.75 164 GLU A C 1
ATOM 1284 O O . GLU A 1 164 ? 27.287 0.579 -19.558 1.00 81.75 164 GLU A O 1
ATOM 1289 N N . ARG A 1 165 ? 29.189 -0.217 -18.655 1.00 83.56 165 ARG A N 1
ATOM 1290 C CA . ARG A 1 165 ? 29.386 -1.262 -19.667 1.00 83.56 165 ARG A CA 1
ATOM 1291 C C . ARG A 1 165 ? 28.279 -2.312 -19.615 1.00 83.56 165 ARG A C 1
ATOM 1293 O O . ARG A 1 165 ? 27.783 -2.708 -20.663 1.00 83.56 165 ARG A O 1
ATOM 1300 N N . ARG A 1 166 ? 27.895 -2.769 -18.417 1.00 84.00 166 ARG A N 1
ATOM 1301 C CA . ARG A 1 166 ? 26.814 -3.755 -18.254 1.00 84.00 166 ARG A CA 1
ATOM 1302 C C . ARG A 1 166 ? 25.481 -3.201 -18.743 1.00 84.00 166 ARG A C 1
ATOM 1304 O O . ARG A 1 166 ? 24.853 -3.859 -19.558 1.00 84.00 166 ARG A O 1
ATOM 1311 N N . ASP A 1 167 ? 25.112 -1.993 -18.323 1.00 82.94 167 ASP A N 1
ATOM 1312 C CA . ASP A 1 167 ? 23.852 -1.349 -18.711 1.00 82.94 167 ASP A CA 1
ATOM 1313 C C . ASP A 1 167 ? 23.773 -1.155 -20.240 1.00 82.94 167 ASP A C 1
ATOM 1315 O O . ASP A 1 167 ? 22.721 -1.336 -20.847 1.00 82.94 167 ASP A O 1
ATOM 1319 N N . MET A 1 168 ? 24.894 -0.817 -20.883 1.00 78.94 168 MET A N 1
ATOM 1320 C CA . MET A 1 168 ? 24.965 -0.649 -22.336 1.00 78.94 168 MET A CA 1
ATOM 1321 C C . MET A 1 168 ? 24.878 -1.984 -23.093 1.00 78.94 168 MET A C 1
ATOM 1323 O O . MET A 1 168 ? 24.118 -2.092 -24.053 1.00 78.94 168 MET A O 1
ATOM 1327 N N . LEU A 1 169 ? 25.592 -3.024 -22.642 1.00 82.38 169 LEU A N 1
ATOM 1328 C CA . LEU A 1 169 ? 25.490 -4.372 -23.221 1.00 82.38 169 LEU A CA 1
ATOM 1329 C C . LEU A 1 169 ? 24.087 -4.958 -23.035 1.00 82.38 169 LEU A C 1
ATOM 1331 O O . LEU A 1 169 ? 23.555 -5.589 -23.943 1.00 82.38 169 LEU A O 1
ATOM 1335 N N . GLU A 1 170 ? 23.475 -4.718 -21.878 1.00 84.81 170 GLU A N 1
ATOM 1336 C CA . GLU A 1 170 ? 22.104 -5.117 -21.585 1.00 84.81 170 GLU A CA 1
ATOM 1337 C C . GLU A 1 170 ? 21.117 -4.521 -22.597 1.00 84.81 170 GLU A C 1
ATOM 1339 O O . GLU A 1 170 ? 20.248 -5.239 -23.089 1.00 84.81 170 GLU A O 1
ATOM 1344 N N . ARG A 1 171 ? 21.291 -3.247 -22.972 1.00 80.62 171 ARG A N 1
ATOM 1345 C CA . ARG A 1 171 ? 20.482 -2.590 -24.008 1.00 80.62 171 ARG A CA 1
ATOM 1346 C C . ARG A 1 171 ? 20.764 -3.131 -25.408 1.00 80.62 171 ARG A C 1
ATOM 1348 O O . ARG A 1 171 ? 19.825 -3.503 -26.105 1.00 80.62 171 ARG A O 1
ATOM 1355 N N . ILE A 1 172 ? 22.037 -3.259 -25.795 1.00 79.12 172 ILE A N 1
ATOM 1356 C CA . ILE A 1 172 ? 22.432 -3.772 -27.122 1.00 79.12 172 ILE A CA 1
ATOM 1357 C C . ILE A 1 172 ? 21.896 -5.184 -27.374 1.00 79.12 172 ILE A C 1
ATOM 1359 O O . ILE A 1 172 ? 21.392 -5.467 -28.458 1.00 79.12 172 ILE A O 1
ATOM 1363 N N . PHE A 1 173 ? 21.991 -6.070 -26.383 1.00 81.62 173 PHE A N 1
ATOM 1364 C CA . PHE A 1 173 ? 21.527 -7.452 -26.509 1.00 81.62 173 PHE A CA 1
ATOM 1365 C C . PHE A 1 173 ? 20.044 -7.635 -26.151 1.00 81.62 173 PHE A C 1
ATOM 1367 O O . PHE A 1 173 ? 19.560 -8.766 -26.135 1.00 81.62 173 PHE A O 1
ATOM 1374 N N . GLY A 1 174 ? 19.312 -6.559 -25.837 1.00 78.19 174 GLY A N 1
ATOM 1375 C CA . GLY A 1 174 ? 17.904 -6.643 -25.440 1.00 78.19 174 GLY A CA 1
ATOM 1376 C C . GLY A 1 174 ? 17.671 -7.438 -24.146 1.00 78.19 174 GLY A C 1
ATOM 1377 O O . GLY A 1 174 ? 16.583 -7.967 -23.918 1.00 78.19 174 GLY A O 1
ATOM 1378 N N . LEU A 1 175 ? 18.679 -7.529 -23.277 1.00 85.38 175 LEU A N 1
ATOM 1379 C CA . LEU A 1 175 ? 18.641 -8.272 -22.015 1.00 85.38 175 LEU A CA 1
ATOM 1380 C C . LEU A 1 175 ? 18.039 -7.457 -20.862 1.00 85.38 175 LEU A C 1
ATOM 1382 O O . LEU A 1 175 ? 18.072 -7.898 -19.713 1.00 85.38 175 LEU A O 1
ATOM 1386 N N . GLU A 1 176 ? 17.425 -6.306 -21.155 1.00 82.38 176 GLU A N 1
ATOM 1387 C CA . GLU A 1 176 ? 16.833 -5.417 -20.148 1.00 82.38 176 GLU A CA 1
ATOM 1388 C C . GLU A 1 176 ? 15.822 -6.106 -19.236 1.00 82.38 176 GLU A C 1
ATOM 1390 O O . GLU A 1 176 ? 15.691 -5.779 -18.056 1.00 82.38 176 GLU A O 1
ATOM 1395 N N . LYS A 1 177 ? 15.113 -7.099 -19.783 1.00 84.69 177 LYS A N 1
ATOM 1396 C CA . LYS A 1 177 ? 14.169 -7.937 -19.041 1.00 84.69 177 LYS A CA 1
ATOM 1397 C C . LYS A 1 177 ? 14.833 -8.677 -17.875 1.00 84.69 177 LYS A C 1
ATOM 1399 O O . LYS A 1 177 ? 14.158 -8.928 -16.882 1.00 84.69 177 LYS A O 1
ATOM 1404 N N . TYR A 1 178 ? 16.109 -9.033 -18.002 1.00 85.69 178 TYR A N 1
ATOM 1405 C CA . TYR A 1 178 ? 16.860 -9.832 -17.031 1.00 85.69 178 TYR A CA 1
ATOM 1406 C C . TYR A 1 178 ? 17.782 -8.995 -16.143 1.00 85.69 178 TYR A C 1
ATOM 1408 O O . TYR A 1 178 ? 18.126 -9.436 -15.050 1.00 85.69 178 TYR A O 1
ATOM 1416 N N . GLY A 1 179 ? 18.171 -7.800 -16.584 1.00 85.75 179 GLY A N 1
ATOM 1417 C CA . GLY A 1 179 ? 19.005 -6.896 -15.801 1.00 85.75 179 GLY A CA 1
ATOM 1418 C C . GLY A 1 179 ? 18.183 -5.863 -15.036 1.00 85.75 179 GLY A C 1
ATOM 1419 O O . GLY A 1 179 ? 17.488 -6.177 -14.067 1.00 85.75 179 GLY A O 1
ATOM 1420 N N . SER A 1 180 ? 18.265 -4.611 -15.467 1.00 84.25 180 SER A N 1
ATOM 1421 C CA . SER A 1 180 ? 17.646 -3.438 -14.854 1.00 84.25 180 SER A CA 1
ATOM 1422 C C . SER A 1 180 ? 16.154 -3.610 -14.544 1.00 84.25 180 SER A C 1
ATOM 1424 O O . SER A 1 180 ? 15.752 -3.354 -13.405 1.00 84.25 180 SER A O 1
ATOM 1426 N N . LYS A 1 181 ? 15.326 -4.098 -15.483 1.00 87.12 181 LYS A N 1
ATOM 1427 C CA . LYS A 1 181 ? 13.872 -4.249 -15.255 1.00 87.12 181 LYS A CA 1
ATOM 1428 C C . LYS A 1 181 ? 13.571 -5.307 -14.191 1.00 87.12 181 LYS A C 1
ATOM 1430 O O . LYS A 1 181 ? 12.681 -5.106 -13.363 1.00 87.12 181 LYS A O 1
ATOM 1435 N N . LEU A 1 182 ? 14.331 -6.404 -14.165 1.00 89.12 182 LEU A N 1
ATOM 1436 C CA . LEU A 1 182 ? 14.191 -7.438 -13.137 1.00 89.12 182 LEU A CA 1
ATOM 1437 C C . LEU A 1 182 ? 14.617 -6.916 -11.762 1.00 89.12 182 LEU A C 1
ATOM 1439 O O . LEU A 1 182 ? 13.901 -7.121 -10.785 1.00 89.12 182 LEU A O 1
ATOM 1443 N N . LEU A 1 183 ? 15.741 -6.202 -11.685 1.00 89.81 183 LEU A N 1
ATOM 1444 C CA . LEU A 1 183 ? 16.237 -5.623 -10.435 1.00 89.81 183 LEU A CA 1
ATOM 1445 C C . LEU A 1 183 ? 15.256 -4.615 -9.829 1.00 89.81 183 LEU A C 1
ATOM 1447 O O . LEU A 1 183 ? 15.070 -4.603 -8.611 1.00 89.81 183 LEU A O 1
ATOM 1451 N N . VAL A 1 184 ? 14.615 -3.790 -10.663 1.00 92.25 184 VAL A N 1
ATOM 1452 C CA . VAL A 1 184 ? 13.550 -2.875 -10.223 1.00 92.25 184 VAL A CA 1
ATOM 1453 C C . VAL A 1 184 ? 12.378 -3.671 -9.652 1.00 92.25 184 VAL A C 1
ATOM 1455 O O . VAL A 1 184 ? 11.992 -3.441 -8.508 1.00 92.25 184 VAL A O 1
ATOM 1458 N N . ARG A 1 185 ? 11.895 -4.687 -10.377 1.00 92.94 185 ARG A N 1
ATOM 1459 C CA . ARG A 1 185 ? 10.783 -5.531 -9.920 1.00 92.94 185 ARG A CA 1
ATOM 1460 C C . ARG A 1 185 ? 11.086 -6.249 -8.602 1.00 92.94 185 ARG A C 1
ATOM 1462 O O . ARG A 1 185 ? 10.246 -6.262 -7.708 1.00 92.94 185 ARG A O 1
ATOM 1469 N N . ILE A 1 186 ? 12.285 -6.817 -8.453 1.00 94.44 186 ILE A N 1
ATOM 1470 C CA . ILE A 1 186 ? 12.727 -7.465 -7.207 1.00 94.44 186 ILE A CA 1
ATOM 1471 C C . ILE A 1 186 ? 12.737 -6.457 -6.055 1.00 94.44 186 ILE A C 1
ATOM 1473 O O . ILE A 1 186 ? 12.282 -6.771 -4.955 1.00 94.44 186 ILE A O 1
ATOM 1477 N N . ARG A 1 187 ? 13.240 -5.241 -6.294 1.00 95.62 187 ARG A N 1
ATOM 1478 C CA . ARG A 1 187 ? 13.281 -4.182 -5.281 1.00 95.62 187 ARG A CA 1
ATOM 1479 C C . ARG A 1 187 ? 11.880 -3.773 -4.837 1.00 95.62 187 ARG A C 1
ATOM 1481 O O . ARG A 1 187 ? 11.663 -3.622 -3.637 1.00 95.62 187 ARG A O 1
ATOM 1488 N N . ASP A 1 188 ? 10.951 -3.624 -5.776 1.00 95.31 188 ASP A N 1
ATOM 1489 C CA . ASP A 1 188 ? 9.567 -3.264 -5.473 1.00 95.31 188 ASP A CA 1
ATOM 1490 C C . ASP A 1 188 ? 8.871 -4.353 -4.647 1.00 95.31 188 ASP A C 1
ATOM 1492 O O . ASP A 1 188 ? 8.301 -4.042 -3.602 1.00 95.31 188 ASP A O 1
ATOM 1496 N N . VAL A 1 189 ? 9.016 -5.628 -5.031 1.00 95.62 189 VAL A N 1
ATOM 1497 C CA . VAL A 1 189 ? 8.475 -6.769 -4.266 1.00 95.62 189 VAL A CA 1
ATOM 1498 C C . VAL A 1 189 ? 9.100 -6.848 -2.871 1.00 95.62 189 VAL A C 1
ATOM 1500 O O . VAL A 1 189 ? 8.396 -7.045 -1.882 1.00 95.62 189 VAL A O 1
ATOM 1503 N N . LYS A 1 190 ? 10.422 -6.661 -2.752 1.00 96.38 190 LYS A N 1
ATOM 1504 C CA . LYS A 1 190 ? 11.104 -6.644 -1.449 1.00 96.38 190 LYS A CA 1
ATOM 1505 C C . LYS A 1 190 ? 10.564 -5.528 -0.554 1.00 96.38 190 LYS A C 1
ATOM 1507 O O . LYS A 1 190 ? 10.328 -5.766 0.628 1.00 96.38 190 LYS A O 1
ATOM 1512 N N . ARG A 1 191 ? 10.368 -4.325 -1.105 1.00 96.19 191 ARG A N 1
ATOM 1513 C CA . ARG A 1 191 ? 9.805 -3.182 -0.373 1.00 96.19 191 ARG A CA 1
ATOM 1514 C C . ARG A 1 191 ? 8.393 -3.491 0.119 1.00 96.19 191 ARG A C 1
ATOM 1516 O O . ARG A 1 191 ? 8.104 -3.266 1.287 1.00 96.19 191 ARG A O 1
ATOM 1523 N N . GLU A 1 192 ? 7.547 -4.050 -0.740 1.00 95.75 192 GLU A N 1
ATOM 1524 C CA . GLU A 1 192 ? 6.182 -4.449 -0.384 1.00 95.75 192 GLU A CA 1
ATOM 1525 C C . GLU A 1 192 ? 6.167 -5.465 0.770 1.00 95.75 192 GLU A C 1
ATOM 1527 O O . GLU A 1 192 ? 5.500 -5.252 1.781 1.00 95.75 192 GLU A O 1
ATOM 1532 N N . LYS A 1 193 ? 6.966 -6.536 0.670 1.00 94.88 193 LYS A N 1
ATOM 1533 C CA . LYS A 1 193 ? 7.049 -7.560 1.723 1.00 94.88 193 LYS A CA 1
ATOM 1534 C C . LYS A 1 193 ? 7.637 -7.028 3.026 1.00 94.88 193 LYS A C 1
ATOM 1536 O O . LYS A 1 193 ? 7.161 -7.404 4.091 1.00 94.88 193 LYS A O 1
ATOM 1541 N N . SER A 1 194 ? 8.624 -6.137 2.956 1.00 95.81 194 SER A N 1
ATOM 1542 C CA . SER A 1 194 ? 9.177 -5.485 4.146 1.00 95.81 194 SER A CA 1
ATOM 1543 C C . SER A 1 194 ? 8.137 -4.619 4.855 1.00 95.81 194 SER A C 1
ATOM 1545 O O . SER A 1 194 ? 8.088 -4.623 6.080 1.00 95.81 194 SER A O 1
ATOM 1547 N N . ASN A 1 195 ? 7.297 -3.903 4.106 1.00 94.50 195 ASN A N 1
ATOM 1548 C CA . ASN A 1 195 ? 6.228 -3.096 4.687 1.00 94.50 195 ASN A CA 1
ATOM 1549 C C . ASN A 1 195 ? 5.181 -3.974 5.378 1.00 94.50 195 ASN A C 1
ATOM 1551 O O . ASN A 1 195 ? 4.807 -3.686 6.510 1.00 94.50 195 ASN A O 1
ATOM 1555 N N . LEU A 1 196 ? 4.772 -5.075 4.737 1.00 94.44 196 LEU A N 1
ATOM 1556 C CA . LEU A 1 196 ? 3.847 -6.039 5.337 1.00 94.44 196 LEU A CA 1
ATOM 1557 C C . LEU A 1 196 ? 4.416 -6.640 6.630 1.00 94.44 196 LEU A C 1
ATOM 1559 O O . LEU A 1 196 ? 3.711 -6.754 7.627 1.00 94.44 196 LEU A O 1
ATOM 1563 N N . LEU A 1 197 ? 5.702 -6.997 6.628 1.00 94.81 197 LEU A N 1
ATOM 1564 C CA . LEU A 1 197 ? 6.376 -7.543 7.803 1.00 94.81 197 LEU A CA 1
ATOM 1565 C C . LEU A 1 197 ? 6.437 -6.520 8.946 1.00 94.81 197 LEU A C 1
ATOM 1567 O O . LEU A 1 197 ? 6.178 -6.872 10.092 1.00 94.81 197 LEU A O 1
ATOM 1571 N N . ASN A 1 198 ? 6.702 -5.249 8.635 1.00 92.94 198 ASN A N 1
ATOM 1572 C CA . ASN A 1 198 ? 6.664 -4.172 9.623 1.00 92.94 198 ASN A CA 1
ATOM 1573 C C . ASN A 1 198 ? 5.256 -3.961 10.196 1.00 92.94 198 ASN A C 1
ATOM 1575 O O . ASN A 1 198 ? 5.120 -3.756 11.397 1.00 92.94 198 ASN A O 1
ATOM 1579 N N . GLU A 1 199 ? 4.209 -4.049 9.372 1.00 92.81 199 GLU A N 1
ATOM 1580 C CA . GLU A 1 199 ? 2.820 -3.935 9.831 1.00 92.81 199 GLU A CA 1
ATOM 1581 C C . GLU A 1 199 ? 2.429 -5.094 10.760 1.00 92.81 199 GLU A C 1
ATOM 1583 O O . GLU A 1 199 ? 1.834 -4.877 11.816 1.00 92.81 199 GLU A O 1
ATOM 1588 N N . VAL A 1 200 ? 2.796 -6.326 10.395 1.00 90.25 200 VAL A N 1
ATOM 1589 C CA . VAL A 1 200 ? 2.566 -7.513 11.230 1.00 90.25 200 VAL A CA 1
ATOM 1590 C C . VAL A 1 200 ? 3.318 -7.390 12.551 1.00 90.25 200 VAL A C 1
ATOM 1592 O O . VAL A 1 200 ? 2.728 -7.613 13.604 1.00 90.25 200 VAL A O 1
ATOM 1595 N N . ASN A 1 201 ? 4.584 -6.977 12.519 1.00 87.94 201 ASN A N 1
ATOM 1596 C CA . ASN A 1 201 ? 5.371 -6.784 13.734 1.00 87.94 201 ASN A CA 1
ATOM 1597 C C . ASN A 1 201 ? 4.807 -5.669 14.619 1.00 87.94 201 ASN A C 1
ATOM 1599 O O . ASN A 1 201 ? 4.766 -5.843 15.829 1.00 87.94 201 ASN A O 1
ATOM 1603 N N . ALA A 1 202 ? 4.310 -4.570 14.043 1.00 86.88 202 ALA A N 1
ATOM 1604 C CA . ALA A 1 202 ? 3.659 -3.503 14.803 1.00 86.88 202 ALA A CA 1
ATOM 1605 C C . ALA A 1 202 ? 2.350 -3.968 15.468 1.00 86.88 202 ALA A C 1
ATOM 1607 O O . ALA A 1 202 ? 2.040 -3.570 16.588 1.00 86.88 202 ALA A O 1
ATOM 1608 N N . LYS A 1 203 ? 1.578 -4.837 14.802 1.00 86.44 203 LYS A N 1
ATOM 1609 C CA . LYS A 1 203 ? 0.396 -5.481 15.400 1.00 86.44 203 LYS A CA 1
ATOM 1610 C C . LYS A 1 203 ? 0.790 -6.454 16.512 1.00 86.44 203 LYS A C 1
ATOM 1612 O O . LYS A 1 203 ? 0.143 -6.485 17.551 1.00 86.44 203 LYS A O 1
ATOM 1617 N N . LEU A 1 204 ? 1.860 -7.224 16.319 1.00 81.88 204 LEU A N 1
ATOM 1618 C CA . LEU A 1 204 ? 2.373 -8.144 17.336 1.00 81.88 204 LEU A CA 1
ATOM 1619 C C . LEU A 1 204 ? 2.942 -7.405 18.552 1.00 81.88 204 LEU A C 1
ATOM 1621 O O . LEU A 1 204 ? 2.708 -7.848 19.670 1.00 81.88 204 LEU A O 1
ATOM 1625 N N . SER A 1 205 ? 3.615 -6.265 18.365 1.00 79.75 205 SER A N 1
ATOM 1626 C CA . SER A 1 205 ? 4.153 -5.471 19.476 1.00 79.75 205 SER A CA 1
ATOM 1627 C C . SER A 1 205 ? 3.058 -4.856 20.352 1.00 79.75 205 SER A C 1
ATOM 1629 O O . SER A 1 205 ? 3.260 -4.684 21.545 1.00 79.75 205 SER A O 1
ATOM 1631 N N . GLN A 1 206 ? 1.860 -4.585 19.817 1.00 77.12 206 GLN A N 1
ATOM 1632 C CA . GLN A 1 206 ? 0.698 -4.197 20.643 1.00 77.12 206 GLN A CA 1
ATOM 1633 C C . GLN A 1 206 ? 0.236 -5.313 21.593 1.00 77.12 206 GLN A C 1
ATOM 1635 O O . GLN A 1 206 ? -0.488 -5.054 22.552 1.00 77.12 206 GLN A O 1
ATOM 1640 N N . HIS A 1 207 ? 0.654 -6.547 21.326 1.00 74.88 207 HIS A N 1
ATOM 1641 C CA . HIS A 1 207 ? 0.385 -7.724 22.138 1.00 74.88 207 HIS A CA 1
ATOM 1642 C C . HIS A 1 207 ? 1.666 -8.275 22.787 1.00 74.88 207 HIS A C 1
ATOM 1644 O O . HIS A 1 207 ? 1.696 -9.443 23.185 1.00 74.88 207 HIS A O 1
ATOM 1650 N N . GLU A 1 208 ? 2.722 -7.457 22.915 1.00 64.19 208 GLU A N 1
ATOM 1651 C CA . GLU A 1 208 ? 3.906 -7.822 23.698 1.00 64.19 208 GLU A CA 1
ATOM 1652 C C . GLU A 1 208 ? 3.486 -8.198 25.125 1.00 64.19 208 GLU A C 1
ATOM 1654 O O . GLU A 1 208 ? 2.817 -7.438 25.822 1.00 64.19 208 GLU A O 1
ATOM 1659 N N . GLY A 1 209 ? 3.842 -9.414 25.544 1.00 64.94 209 GLY A N 1
ATOM 1660 C CA . GLY A 1 209 ? 3.460 -9.966 26.847 1.00 64.94 209 GLY A CA 1
ATOM 1661 C C . GLY A 1 209 ? 2.212 -10.855 26.841 1.00 64.94 209 GLY A C 1
ATOM 1662 O O . GLY A 1 209 ? 1.945 -11.505 27.850 1.00 64.94 209 GLY A O 1
ATOM 1663 N N . VAL A 1 210 ? 1.490 -10.986 25.718 1.00 66.56 210 VAL A N 1
ATOM 1664 C CA . VAL A 1 210 ? 0.444 -12.015 25.554 1.00 66.56 210 VAL A CA 1
ATOM 1665 C C . VAL A 1 210 ? 1.107 -13.351 25.212 1.00 66.56 210 VAL A C 1
ATOM 1667 O O . VAL A 1 210 ? 1.019 -13.873 24.100 1.00 66.56 210 VAL A O 1
ATOM 1670 N N . THR A 1 211 ? 1.834 -13.908 26.177 1.00 73.69 211 THR A N 1
ATOM 1671 C CA . THR A 1 211 ? 2.294 -15.293 26.092 1.00 73.69 211 THR A CA 1
ATOM 1672 C C . THR A 1 211 ? 1.113 -16.229 26.339 1.00 73.69 211 THR A C 1
ATOM 1674 O O . THR A 1 211 ? 0.140 -15.878 27.011 1.00 73.69 211 THR A O 1
ATOM 1677 N N . LYS A 1 212 ? 1.183 -17.451 25.795 1.00 73.88 212 LYS A N 1
ATOM 1678 C CA . LYS A 1 212 ? 0.171 -18.483 26.078 1.00 73.88 212 LYS A CA 1
ATOM 1679 C C . LYS A 1 212 ? 0.025 -18.723 27.585 1.00 73.88 212 LYS A C 1
ATOM 1681 O O . LYS A 1 212 ? -1.094 -18.870 28.060 1.00 73.88 212 LYS A O 1
ATOM 1686 N N . GLU A 1 213 ? 1.142 -18.666 28.308 1.00 78.88 213 GLU A N 1
ATOM 1687 C CA . GLU A 1 213 ? 1.214 -18.789 29.767 1.00 78.88 213 GLU A CA 1
ATOM 1688 C C . GLU A 1 213 ? 0.472 -17.647 30.479 1.00 78.88 213 GLU A C 1
ATOM 1690 O O . GLU A 1 213 ? -0.400 -17.910 31.302 1.00 78.88 213 GLU A O 1
ATOM 1695 N N . ALA A 1 214 ? 0.713 -16.383 30.102 1.00 78.81 214 ALA A N 1
ATOM 1696 C CA . ALA A 1 214 ? 0.011 -15.239 30.693 1.00 78.81 214 ALA A CA 1
ATOM 1697 C C . ALA A 1 214 ? -1.509 -15.295 30.452 1.00 78.81 214 ALA A C 1
ATOM 1699 O O . ALA A 1 214 ? -2.299 -14.908 31.313 1.00 78.81 214 ALA A O 1
ATOM 1700 N N . LEU A 1 215 ? -1.930 -15.802 29.289 1.00 82.00 215 LEU A N 1
ATOM 1701 C CA . LEU A 1 215 ? -3.341 -15.962 28.934 1.00 82.00 215 LEU A CA 1
ATOM 1702 C C . LEU A 1 215 ? -4.001 -17.099 29.737 1.00 82.00 215 LEU A C 1
ATOM 1704 O O . LEU A 1 215 ? -5.139 -16.958 30.187 1.00 82.00 215 LEU A O 1
ATOM 1708 N N . GLU A 1 216 ? -3.295 -18.211 29.954 1.00 84.81 216 GLU A N 1
ATOM 1709 C CA . GLU A 1 216 ? -3.753 -19.295 30.833 1.00 84.81 216 GLU A CA 1
ATOM 1710 C C . GLU A 1 216 ? -3.860 -18.854 32.295 1.00 84.81 216 GLU A C 1
ATOM 1712 O O . GLU A 1 216 ? -4.869 -19.143 32.942 1.00 84.81 216 GLU A O 1
ATOM 1717 N N . ASP A 1 217 ? -2.886 -18.100 32.802 1.00 85.69 217 ASP A N 1
ATOM 1718 C CA . ASP A 1 217 ? -2.924 -17.569 34.165 1.00 85.69 217 ASP A CA 1
ATOM 1719 C C . ASP A 1 217 ? -4.066 -16.567 34.360 1.00 85.69 217 ASP A C 1
ATOM 1721 O O . ASP A 1 217 ? -4.767 -16.607 35.376 1.00 85.69 217 ASP A O 1
ATOM 1725 N N . LEU A 1 218 ? -4.311 -15.698 33.373 1.00 86.38 218 LEU A N 1
ATOM 1726 C CA . LEU A 1 218 ? -5.433 -14.760 33.413 1.00 86.38 218 LEU A CA 1
ATOM 1727 C C . LEU A 1 218 ? -6.781 -15.496 33.405 1.00 86.38 218 LEU A C 1
ATOM 1729 O O . LEU A 1 218 ? -7.685 -15.121 34.150 1.00 86.38 218 LEU A O 1
ATOM 1733 N N . LYS A 1 219 ? -6.909 -16.575 32.620 1.00 90.38 219 LYS A N 1
ATOM 1734 C CA . LYS A 1 219 ? -8.107 -17.430 32.614 1.00 90.38 219 LYS A CA 1
ATOM 1735 C C . LYS A 1 219 ? -8.332 -18.120 33.956 1.00 90.38 219 LYS A C 1
ATOM 1737 O O . LYS A 1 219 ? -9.458 -18.123 34.441 1.00 90.38 219 LYS A O 1
ATOM 1742 N N . LYS A 1 220 ? -7.279 -18.662 34.578 1.00 91.81 220 LYS A N 1
ATOM 1743 C CA . LYS A 1 220 ? -7.381 -19.266 35.917 1.00 91.81 220 LYS A CA 1
ATOM 1744 C C . LYS A 1 220 ? -7.843 -18.243 36.953 1.00 91.81 220 LYS A C 1
ATOM 1746 O O . LYS A 1 220 ? -8.774 -18.521 37.700 1.00 91.81 220 LYS A O 1
ATOM 1751 N N . LYS A 1 221 ? -7.246 -17.043 36.963 1.00 91.75 221 LYS A N 1
ATOM 1752 C CA . LYS A 1 221 ? -7.673 -15.947 37.852 1.00 91.75 221 LYS A CA 1
ATOM 1753 C C . LYS A 1 221 ? -9.127 -15.548 37.616 1.00 91.75 221 LYS A C 1
ATOM 1755 O O . LYS A 1 221 ? -9.846 -15.305 38.577 1.00 91.75 221 LYS A O 1
ATOM 1760 N N . PHE A 1 222 ? -9.559 -15.495 36.359 1.00 93.12 222 PHE A N 1
ATOM 1761 C CA . PHE A 1 222 ? -10.938 -15.169 36.012 1.00 93.12 222 PHE A CA 1
ATOM 1762 C C . PHE A 1 222 ? -11.937 -16.200 36.551 1.00 93.12 222 PHE A C 1
ATOM 1764 O O . PHE A 1 222 ? -12.942 -15.808 37.135 1.00 93.12 222 PHE A O 1
ATOM 1771 N N . GLU A 1 223 ? -11.660 -17.499 36.407 1.00 93.44 223 GLU A N 1
ATOM 1772 C CA . GLU A 1 223 ? -12.540 -18.544 36.950 1.00 93.44 223 GLU A CA 1
ATOM 1773 C C . GLU A 1 223 ? -12.608 -18.497 38.486 1.00 93.44 223 GLU A C 1
ATOM 1775 O O . GLU A 1 223 ? -13.703 -18.579 39.038 1.00 93.44 223 GLU A O 1
ATOM 1780 N N . ILE A 1 224 ? -11.481 -18.252 39.172 1.00 94.25 224 ILE A N 1
ATOM 1781 C CA . ILE A 1 224 ? -11.460 -18.067 40.637 1.00 94.25 224 ILE A CA 1
ATOM 1782 C C . ILE A 1 224 ? -12.338 -16.875 41.046 1.00 94.25 224 ILE A C 1
ATOM 1784 O O . ILE A 1 224 ? -13.229 -17.019 41.880 1.00 94.25 224 ILE A O 1
ATOM 1788 N N . LEU A 1 225 ? -12.138 -15.708 40.424 1.00 93.62 225 LEU A N 1
ATOM 1789 C CA . LEU A 1 225 ? -12.908 -14.497 40.737 1.00 93.62 225 LEU A CA 1
ATOM 1790 C C . LEU A 1 225 ? -14.407 -14.667 40.458 1.00 93.62 225 LEU A C 1
ATOM 1792 O O . LEU A 1 225 ? -15.242 -14.106 41.164 1.00 93.62 225 LEU A O 1
ATOM 1796 N N . LYS A 1 226 ? -14.763 -15.450 39.440 1.00 94.25 226 LYS A N 1
ATOM 1797 C CA . LYS A 1 226 ? -16.152 -15.748 39.085 1.00 94.25 226 LYS A CA 1
ATOM 1798 C C . LYS A 1 226 ? -16.830 -16.658 40.112 1.00 94.25 226 LYS A C 1
ATOM 1800 O O . LYS A 1 226 ? -18.012 -16.472 40.408 1.00 94.25 226 LYS A O 1
ATOM 1805 N N . GLU A 1 227 ? -16.108 -17.629 40.671 1.00 94.00 227 GLU A N 1
ATOM 1806 C CA . GLU A 1 227 ? -16.607 -18.421 41.802 1.00 94.00 227 GLU A CA 1
ATOM 1807 C C . GLU A 1 227 ? -16.754 -17.563 43.066 1.00 94.00 227 GLU A C 1
ATOM 1809 O O . GLU A 1 227 ? -17.795 -17.626 43.727 1.00 94.00 227 GLU A O 1
ATOM 1814 N N . GLU A 1 228 ? -15.780 -16.700 43.365 1.00 94.00 228 GLU A N 1
ATOM 1815 C CA . GLU A 1 228 ? -15.862 -15.748 44.480 1.00 94.00 228 GLU A CA 1
ATOM 1816 C C . GLU A 1 228 ? -17.070 -14.807 44.339 1.00 94.00 228 GLU A C 1
ATOM 1818 O O . GLU A 1 228 ? -17.850 -14.662 45.281 1.00 94.00 228 GLU A O 1
ATOM 1823 N N . GLU A 1 229 ? -17.307 -14.239 43.153 1.00 93.88 229 GLU A N 1
ATOM 1824 C CA . GLU A 1 229 ? -18.479 -13.397 42.881 1.00 93.88 229 GLU A CA 1
ATOM 1825 C C . GLU A 1 229 ? -19.787 -14.155 43.150 1.00 93.88 229 GLU A C 1
ATOM 1827 O O . GLU A 1 229 ? -20.701 -13.631 43.798 1.00 93.88 229 GLU A O 1
ATOM 1832 N N . LYS A 1 230 ? -19.879 -15.410 42.694 1.00 94.56 230 LYS A N 1
ATOM 1833 C CA . LYS A 1 230 ? -21.062 -16.248 42.908 1.00 94.56 230 LYS A CA 1
ATOM 1834 C C . LYS A 1 230 ? -21.313 -16.492 44.397 1.00 94.56 230 LYS A C 1
ATOM 1836 O O . LYS A 1 230 ? -22.444 -16.322 44.854 1.00 94.56 230 LYS A O 1
ATOM 1841 N N . THR A 1 231 ? -20.278 -16.846 45.158 1.00 94.56 231 THR A N 1
ATOM 1842 C CA . THR A 1 231 ? -20.411 -17.097 46.604 1.00 94.56 231 THR A CA 1
ATOM 1843 C C . THR A 1 231 ? -20.804 -15.834 47.373 1.00 94.56 231 THR A C 1
ATOM 1845 O O . THR A 1 231 ? -21.700 -15.887 48.217 1.00 94.56 231 THR A O 1
ATOM 1848 N N . LEU A 1 232 ? -20.221 -14.678 47.038 1.00 94.12 232 LEU A N 1
ATOM 1849 C CA . LEU A 1 232 ? -20.587 -13.387 47.627 1.00 94.12 232 LEU A CA 1
ATOM 1850 C C . LEU A 1 232 ? -22.039 -13.005 47.319 1.00 94.12 232 LEU A C 1
ATOM 1852 O O . LEU A 1 232 ? -22.743 -12.489 48.188 1.00 94.12 232 LEU A O 1
ATOM 1856 N N . LYS A 1 233 ? -22.519 -13.296 46.107 1.00 94.44 233 LYS A N 1
ATOM 1857 C CA . LYS A 1 233 ? -23.911 -13.048 45.715 1.00 94.44 233 LYS A CA 1
ATOM 1858 C C . LYS A 1 233 ? -24.887 -13.909 46.520 1.00 94.44 233 LYS A C 1
ATOM 1860 O O . LYS A 1 233 ? -25.879 -13.394 47.027 1.00 94.44 233 LYS A O 1
ATOM 1865 N N . GLU A 1 234 ? -24.566 -15.186 46.725 1.00 94.44 234 GLU A N 1
ATOM 1866 C CA . GLU A 1 234 ? -25.357 -16.085 47.576 1.00 94.44 234 GLU A CA 1
ATOM 1867 C C . GLU A 1 234 ? -25.362 -15.647 49.052 1.00 94.44 234 GLU A C 1
ATOM 1869 O O . GLU A 1 234 ? -26.392 -15.741 49.725 1.00 94.44 234 GLU A O 1
ATOM 1874 N N . GLN A 1 235 ? -24.231 -15.155 49.572 1.00 94.25 235 GLN A N 1
ATOM 1875 C CA . GLN A 1 235 ? -24.147 -14.603 50.930 1.00 94.25 235 GLN A CA 1
ATOM 1876 C C . GLN A 1 235 ? -24.991 -13.336 51.081 1.00 94.25 235 GLN A C 1
ATOM 1878 O O . GLN A 1 235 ? -25.737 -13.211 52.055 1.00 94.25 235 GLN A O 1
ATOM 1883 N N . LYS A 1 236 ? -24.925 -12.425 50.104 1.00 94.75 236 LYS A N 1
ATOM 1884 C CA . LYS A 1 236 ? -25.747 -11.213 50.079 1.00 94.75 236 LYS A CA 1
ATOM 1885 C C . LYS A 1 236 ? -27.238 -11.550 50.088 1.00 94.75 236 LYS A C 1
ATOM 1887 O O . LYS A 1 236 ? -27.964 -11.034 50.931 1.00 94.75 236 LYS A O 1
ATOM 1892 N N . ASP A 1 237 ? -27.678 -12.470 49.230 1.00 94.81 237 ASP A N 1
ATOM 1893 C CA . ASP A 1 237 ? -29.086 -12.877 49.159 1.00 94.81 237 ASP A CA 1
ATOM 1894 C C . ASP A 1 237 ? -29.585 -13.497 50.477 1.00 94.81 237 ASP A C 1
ATOM 1896 O O . ASP A 1 237 ? -30.748 -13.325 50.854 1.00 94.81 237 ASP A O 1
ATOM 1900 N N . LYS A 1 238 ? -28.722 -14.225 51.201 1.00 94.69 238 LYS A N 1
ATOM 1901 C CA . LYS A 1 238 ? -29.045 -14.746 52.541 1.00 94.69 238 LYS A CA 1
ATOM 1902 C C . LYS A 1 238 ? -29.216 -13.617 53.556 1.00 94.69 238 LYS A C 1
ATOM 1904 O O . LYS A 1 238 ? -30.220 -13.610 54.268 1.00 94.69 238 LYS A O 1
ATOM 1909 N N . LEU A 1 239 ? -28.280 -12.66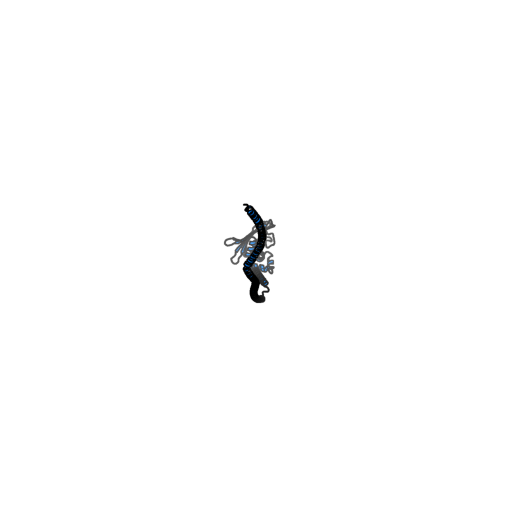9 53.590 1.00 93.94 239 LEU A N 1
ATOM 1910 C CA . LEU A 1 239 ? -28.330 -11.519 54.497 1.00 93.94 239 LEU A CA 1
ATOM 1911 C C . LEU A 1 239 ? -29.543 -10.623 54.221 1.00 93.94 239 LEU A C 1
ATOM 1913 O O . LEU A 1 239 ? -30.210 -10.200 55.162 1.00 93.94 239 LEU A O 1
ATOM 1917 N N . ASP A 1 240 ? -29.888 -10.388 52.954 1.00 94.31 240 ASP A N 1
ATOM 1918 C CA . ASP A 1 240 ? -31.064 -9.595 52.582 1.00 94.31 240 ASP A CA 1
ATOM 1919 C C . ASP A 1 240 ? -32.367 -10.274 53.044 1.00 94.31 240 ASP A C 1
ATOM 1921 O O . ASP A 1 240 ? -33.243 -9.623 53.619 1.00 94.31 240 ASP A O 1
ATOM 1925 N N . LYS A 1 241 ? -32.478 -11.604 52.896 1.00 94.56 241 LYS A N 1
ATOM 1926 C CA . LYS A 1 241 ? -33.622 -12.374 53.422 1.00 94.56 241 LYS A CA 1
ATOM 1927 C C . LYS A 1 241 ? -33.717 -12.317 54.944 1.00 94.56 241 LYS A C 1
ATOM 1929 O O . LYS A 1 241 ? -34.820 -12.253 55.486 1.00 94.56 241 LYS A O 1
ATOM 1934 N N . GLU A 1 242 ? -32.589 -12.389 55.639 1.00 94.12 242 GLU A N 1
ATOM 1935 C CA . GLU A 1 242 ? -32.550 -12.292 57.098 1.00 94.12 242 GLU A CA 1
ATOM 1936 C C . GLU A 1 242 ? -32.940 -10.889 57.574 1.00 94.12 242 GLU A C 1
ATOM 1938 O O . GLU A 1 242 ? -33.753 -10.750 58.491 1.00 94.12 242 GLU A O 1
ATOM 1943 N N . ARG A 1 243 ? -32.470 -9.848 56.879 1.00 94.75 243 ARG A N 1
ATOM 1944 C CA . ARG A 1 243 ? -32.838 -8.457 57.150 1.00 94.75 243 ARG A CA 1
ATOM 1945 C C . ARG A 1 243 ? -34.336 -8.214 56.991 1.00 94.75 243 ARG A C 1
ATOM 1947 O O . ARG A 1 243 ? -34.932 -7.588 57.862 1.00 94.75 243 ARG A O 1
ATOM 1954 N N . GLU A 1 244 ? -34.956 -8.718 55.924 1.00 93.81 244 GLU A N 1
ATOM 1955 C CA . GLU A 1 244 ? -36.407 -8.591 55.714 1.00 93.81 244 GLU A CA 1
ATOM 1956 C C . GLU A 1 244 ? -37.213 -9.301 56.812 1.00 93.81 244 GLU A C 1
ATOM 1958 O O . GLU A 1 244 ? -38.189 -8.750 57.323 1.00 93.81 244 GLU A O 1
ATOM 1963 N N . LYS A 1 245 ? -36.769 -10.484 57.262 1.00 94.19 245 LYS A N 1
ATOM 1964 C CA . LYS A 1 245 ? -37.395 -11.168 58.407 1.00 94.19 245 LYS A CA 1
ATOM 1965 C C . LYS A 1 245 ? -37.305 -10.336 59.685 1.00 94.19 245 LYS A C 1
ATOM 1967 O O . LYS A 1 245 ? -38.313 -10.161 60.366 1.00 94.19 245 LYS A O 1
ATOM 1972 N N . LEU A 1 246 ? -36.116 -9.826 60.010 1.00 94.25 246 LEU A N 1
ATOM 1973 C CA . LEU A 1 246 ? -35.895 -9.005 61.204 1.00 94.25 246 LEU A CA 1
ATOM 1974 C C . LEU A 1 246 ? -36.694 -7.700 61.153 1.00 94.25 246 LEU A C 1
ATOM 1976 O O . LEU A 1 246 ? -37.270 -7.299 62.163 1.00 94.25 246 LEU A O 1
ATOM 1980 N N . LYS A 1 247 ? -36.797 -7.079 59.975 1.00 95.00 247 LYS A N 1
ATOM 1981 C CA . LYS A 1 247 ? -37.629 -5.896 59.749 1.00 95.00 247 LYS A CA 1
ATOM 1982 C C . LYS A 1 247 ? -39.105 -6.187 60.031 1.00 95.00 247 LYS A C 1
ATOM 1984 O O . LYS A 1 247 ? -39.720 -5.453 60.798 1.00 95.00 247 LYS A O 1
ATOM 1989 N N . GLY A 1 248 ? -39.642 -7.292 59.511 1.00 92.69 248 GLY A N 1
ATOM 1990 C CA . GLY A 1 248 ? -41.026 -7.692 59.782 1.00 92.69 248 GLY A CA 1
ATOM 1991 C C . GLY A 1 248 ? -41.297 -7.997 61.263 1.00 92.69 248 GLY A C 1
ATOM 1992 O O . GLY A 1 248 ? -42.377 -7.698 61.769 1.00 92.69 248 GLY A O 1
ATOM 1993 N N . ILE A 1 249 ? -40.321 -8.558 61.989 1.00 93.88 249 ILE A N 1
ATOM 1994 C CA . ILE A 1 249 ? -40.424 -8.745 63.448 1.00 93.88 249 ILE A CA 1
ATOM 1995 C C . ILE A 1 249 ? -40.460 -7.388 64.160 1.00 93.88 249 ILE A C 1
ATOM 1997 O O . ILE A 1 249 ? -41.294 -7.178 65.038 1.00 93.88 249 ILE A O 1
ATOM 2001 N N . TRP A 1 250 ? -39.585 -6.462 63.772 1.00 94.81 250 TRP A N 1
ATOM 2002 C CA . TRP A 1 250 ? -39.517 -5.130 64.367 1.00 94.81 250 TRP A CA 1
ATOM 2003 C C . TRP A 1 250 ? -40.801 -4.316 64.142 1.00 94.81 250 TRP A C 1
ATOM 2005 O O . TRP A 1 250 ? -41.303 -3.705 65.084 1.00 94.81 250 TRP A O 1
ATOM 2015 N N . GLU A 1 251 ? -41.384 -4.368 62.941 1.00 94.69 251 GLU A N 1
ATOM 2016 C CA . GLU A 1 251 ? -42.671 -3.727 62.626 1.00 94.69 251 GLU A CA 1
ATOM 2017 C C . GLU A 1 251 ? -43.805 -4.285 63.499 1.00 94.69 251 GLU A C 1
ATOM 2019 O O . GLU A 1 251 ? -44.526 -3.523 64.145 1.00 94.69 251 GLU A O 1
ATOM 2024 N N . LYS A 1 252 ? -43.901 -5.617 63.629 1.00 93.44 252 LYS A N 1
ATOM 2025 C CA . LYS A 1 252 ? -44.876 -6.257 64.530 1.00 93.44 252 LYS A CA 1
ATOM 2026 C C . LYS A 1 252 ? -44.666 -5.878 65.994 1.00 93.44 252 LYS A C 1
ATOM 2028 O O . LYS A 1 252 ? -45.637 -5.730 66.732 1.00 93.44 252 LYS A O 1
ATOM 2033 N N . GLN A 1 253 ? -43.416 -5.714 66.427 1.00 94.44 253 GLN A N 1
ATOM 2034 C CA . GLN A 1 253 ? -43.104 -5.261 67.781 1.00 94.44 253 GLN A CA 1
ATOM 2035 C C . GLN A 1 253 ? -43.598 -3.824 68.014 1.00 94.44 253 GLN A C 1
ATOM 2037 O O . GLN A 1 253 ? -44.122 -3.521 69.088 1.00 94.44 253 GLN A O 1
ATOM 2042 N N . GLN A 1 254 ? -43.469 -2.942 67.016 1.00 94.50 254 GLN A N 1
ATOM 2043 C CA . GLN A 1 254 ? -44.017 -1.587 67.093 1.00 94.50 254 GLN A CA 1
ATOM 2044 C C . GLN A 1 254 ? -45.546 -1.588 67.153 1.00 94.50 254 GLN A C 1
ATOM 2046 O O . GLN A 1 254 ? -46.109 -0.911 68.014 1.00 94.50 254 GLN A O 1
ATOM 2051 N N . GLU A 1 255 ? -46.215 -2.364 66.297 1.00 93.94 255 GLU A N 1
ATOM 2052 C CA . GLU A 1 255 ? -47.676 -2.513 66.336 1.00 93.94 255 GLU A CA 1
ATOM 2053 C C . GLU A 1 255 ? -48.147 -3.041 67.694 1.00 93.94 255 GLU A C 1
ATOM 2055 O O . GLU A 1 255 ? -49.072 -2.491 68.291 1.00 93.94 255 GLU A O 1
ATOM 2060 N N . LEU A 1 256 ? -47.476 -4.064 68.232 1.00 94.06 256 LEU A N 1
ATOM 2061 C CA . LEU A 1 256 ? -47.787 -4.607 69.552 1.00 94.06 256 LEU A CA 1
ATOM 2062 C C . LEU A 1 256 ? -47.699 -3.530 70.638 1.00 94.06 256 LEU A C 1
ATOM 2064 O O . LEU A 1 256 ? -48.608 -3.419 71.457 1.00 94.06 256 LEU A O 1
ATOM 2068 N N . ASN A 1 257 ? -46.649 -2.707 70.627 1.00 93.81 257 ASN A N 1
ATOM 2069 C CA . ASN A 1 257 ? -46.501 -1.612 71.586 1.00 93.81 257 ASN A CA 1
ATOM 2070 C C . ASN A 1 257 ? -47.621 -0.567 71.453 1.00 93.81 257 ASN A C 1
ATOM 2072 O O . ASN A 1 257 ? -48.121 -0.077 72.465 1.00 93.81 257 ASN A O 1
ATOM 2076 N N . GLN A 1 258 ? -48.071 -0.261 70.231 1.00 93.94 258 GLN A N 1
ATOM 2077 C CA . GLN A 1 258 ? -49.224 0.620 70.017 1.00 93.94 258 GLN A CA 1
ATOM 2078 C C . GLN A 1 258 ? -50.513 0.013 70.585 1.00 93.94 258 GLN A C 1
ATOM 2080 O O . GLN A 1 258 ? -51.286 0.709 71.246 1.00 93.94 258 GLN A O 1
ATOM 2085 N N . PHE A 1 259 ? -50.743 -1.286 70.371 1.00 92.75 259 PHE A N 1
ATOM 2086 C CA . PHE A 1 259 ? -51.904 -1.980 70.928 1.00 92.75 259 PHE A CA 1
ATOM 2087 C C . PHE A 1 259 ? -51.857 -2.072 72.453 1.00 92.75 259 PHE A C 1
ATOM 2089 O O . PHE A 1 259 ? -52.894 -1.892 73.091 1.00 92.75 259 PHE A O 1
ATOM 2096 N N . LEU A 1 260 ? -50.682 -2.300 73.045 1.00 93.69 260 LEU A N 1
ATOM 2097 C CA . LEU A 1 260 ? -50.497 -2.293 74.497 1.00 93.69 260 LEU A CA 1
ATOM 2098 C C . LEU A 1 260 ? -50.825 -0.923 75.088 1.00 93.69 260 LEU A C 1
ATOM 2100 O O . LEU A 1 260 ? -51.618 -0.844 76.022 1.00 93.69 260 LEU A O 1
ATOM 2104 N N . HIS A 1 261 ? -50.313 0.155 74.490 1.00 92.31 261 HIS A N 1
ATOM 2105 C CA . HIS A 1 261 ? -50.633 1.505 74.942 1.00 92.31 261 HIS A CA 1
ATOM 2106 C C . HIS A 1 261 ? -52.132 1.818 74.804 1.00 92.31 261 HIS A C 1
ATOM 2108 O O . HIS A 1 261 ? -52.758 2.351 75.718 1.00 92.31 261 HIS A O 1
ATOM 2114 N N . LYS A 1 262 ? -52.752 1.417 73.687 1.00 93.06 262 LYS A N 1
ATOM 2115 C CA . LYS A 1 262 ? -54.198 1.582 73.484 1.00 93.06 262 LYS A CA 1
ATOM 2116 C C . LYS A 1 262 ? -55.013 0.798 74.513 1.00 93.06 262 LYS A C 1
ATOM 2118 O O . LYS A 1 262 ? -56.029 1.300 74.987 1.00 93.06 262 LYS A O 1
ATOM 2123 N N . LYS A 1 263 ? -54.571 -0.413 74.864 1.00 93.56 263 LYS A N 1
ATOM 2124 C CA . LYS A 1 263 ? -55.190 -1.223 75.914 1.00 93.56 263 LYS A CA 1
ATOM 2125 C C . LYS A 1 263 ? -55.105 -0.519 77.268 1.00 93.56 263 LYS A C 1
ATOM 2127 O O . LYS A 1 263 ? -56.128 -0.416 77.927 1.00 93.56 263 LYS A O 1
ATOM 2132 N N . GLU A 1 264 ? -53.947 0.021 77.647 1.00 92.56 264 GLU A N 1
ATOM 2133 C CA . GLU A 1 264 ? -53.798 0.768 78.906 1.00 92.56 264 GLU A CA 1
ATOM 2134 C C . GLU A 1 264 ? -54.756 1.963 78.994 1.00 92.56 264 GLU A C 1
ATOM 2136 O O . GLU A 1 264 ? -55.399 2.165 80.025 1.00 92.56 264 GLU A O 1
ATOM 2141 N N . VAL A 1 265 ? -54.902 2.728 77.906 1.00 92.56 265 VAL A N 1
ATOM 2142 C CA . VAL A 1 265 ? -55.852 3.851 77.846 1.00 92.56 265 VAL A CA 1
ATOM 2143 C C . VAL A 1 265 ? -57.296 3.364 78.004 1.00 92.56 265 VAL A C 1
ATOM 2145 O O . VAL A 1 265 ? -58.067 3.952 78.762 1.00 92.56 265 VAL A O 1
ATOM 2148 N N . LEU A 1 266 ? -57.674 2.279 77.321 1.00 91.31 266 LEU A N 1
ATOM 2149 C CA . LEU A 1 266 ? -59.016 1.698 77.433 1.00 91.31 266 LEU A CA 1
ATOM 2150 C C . LEU A 1 266 ? -59.288 1.127 78.834 1.00 91.31 266 LEU A C 1
ATOM 2152 O O . LEU A 1 266 ? -60.388 1.305 79.352 1.00 91.31 266 LEU A O 1
ATOM 2156 N N . ASP A 1 267 ? -58.296 0.504 79.473 1.00 91.62 267 ASP A N 1
ATOM 2157 C CA . ASP A 1 267 ? -58.400 -0.009 80.843 1.00 91.62 267 ASP A CA 1
ATOM 2158 C C . ASP A 1 267 ? -58.588 1.140 81.856 1.00 91.62 267 ASP A C 1
ATOM 2160 O O . ASP A 1 267 ? -59.358 1.012 82.812 1.00 91.62 267 ASP A O 1
ATOM 2164 N N . GLN A 1 268 ? -57.947 2.297 81.639 1.00 89.38 268 GLN A N 1
ATOM 2165 C CA . GLN A 1 268 ? -58.199 3.507 82.436 1.00 89.38 268 GLN A CA 1
ATOM 2166 C C . GLN A 1 268 ? -59.616 4.055 82.218 1.00 89.38 268 GLN A C 1
ATOM 2168 O O . GLN A 1 268 ? -60.304 4.377 83.187 1.00 89.38 268 GLN A O 1
ATOM 2173 N N . GLN A 1 269 ? -60.088 4.108 80.969 1.00 91.00 269 GLN A N 1
ATOM 2174 C CA . GLN A 1 269 ? -61.455 4.538 80.657 1.00 91.00 269 GLN A CA 1
ATOM 2175 C C . GLN A 1 269 ? -62.510 3.603 81.259 1.00 91.00 269 GLN A C 1
ATOM 2177 O O . GLN A 1 269 ? -63.541 4.073 81.734 1.00 91.00 269 GLN A O 1
ATOM 2182 N N . LEU A 1 270 ? -62.255 2.291 81.284 1.00 90.81 270 LEU A N 1
ATOM 2183 C CA . LEU A 1 270 ? -63.122 1.321 81.953 1.00 90.81 270 LEU A CA 1
ATOM 2184 C C . LEU A 1 270 ? -63.262 1.631 83.445 1.00 90.81 270 LEU A C 1
ATOM 2186 O O . LEU A 1 270 ? -64.389 1.684 83.935 1.00 90.81 270 LEU A O 1
ATOM 2190 N N . LYS A 1 271 ? -62.155 1.923 84.141 1.00 88.25 271 LYS A N 1
ATOM 2191 C CA . LYS A 1 271 ? -62.197 2.346 85.552 1.00 88.25 271 LYS A CA 1
ATOM 2192 C C . LYS A 1 271 ? -63.014 3.625 85.742 1.00 88.25 271 LYS A C 1
ATOM 2194 O O . LYS A 1 271 ? -63.863 3.679 86.625 1.00 88.25 271 LYS A O 1
ATOM 2199 N N . GLU A 1 272 ? -62.834 4.628 84.879 1.00 89.31 272 GLU A N 1
ATOM 2200 C CA . GLU A 1 272 ? -63.647 5.851 84.944 1.00 89.31 272 GLU A CA 1
ATOM 2201 C C . GLU A 1 272 ? -65.143 5.587 84.718 1.00 89.31 272 GLU A C 1
ATOM 2203 O O . GLU A 1 272 ? -65.996 6.227 85.343 1.00 89.31 272 GLU A O 1
ATOM 2208 N N . ILE A 1 273 ? -65.485 4.675 83.805 1.00 88.25 273 ILE A N 1
ATOM 2209 C CA . ILE A 1 273 ? -66.871 4.277 83.542 1.00 88.25 273 ILE A CA 1
ATOM 2210 C C . ILE A 1 273 ? -67.451 3.555 84.760 1.00 88.25 273 ILE A C 1
ATOM 2212 O O . ILE A 1 273 ? -68.586 3.845 85.142 1.00 88.25 273 ILE A O 1
ATOM 2216 N N . GLU A 1 274 ? -66.696 2.655 85.392 1.00 88.62 274 GLU A N 1
ATOM 2217 C CA . GLU A 1 274 ? -67.107 1.974 86.624 1.00 88.62 274 GLU A CA 1
ATOM 2218 C C . GLU A 1 274 ? -67.354 2.969 87.766 1.00 88.62 274 GLU A C 1
ATOM 2220 O O . GLU A 1 274 ? -68.420 2.927 88.388 1.00 88.62 274 GLU A O 1
ATOM 2225 N N . ASP A 1 275 ? -66.461 3.942 87.960 1.00 88.44 275 ASP A N 1
ATOM 2226 C CA . ASP A 1 275 ? -66.624 5.013 88.950 1.00 88.44 275 ASP A CA 1
ATOM 2227 C C . ASP A 1 275 ? -67.860 5.881 88.667 1.00 88.44 275 ASP A C 1
ATOM 2229 O O . ASP A 1 275 ? -68.633 6.221 89.572 1.00 88.44 275 ASP A O 1
ATOM 2233 N N . LYS A 1 276 ? -68.085 6.246 87.397 1.00 88.31 276 LYS A N 1
ATOM 2234 C CA . LYS A 1 276 ? -69.285 6.989 86.978 1.00 88.31 276 LYS A CA 1
ATOM 2235 C C . LYS A 1 276 ? -70.555 6.168 87.193 1.00 88.31 276 LYS A C 1
ATOM 2237 O O . LYS A 1 276 ? -71.565 6.734 87.603 1.00 88.31 276 LYS A O 1
ATOM 2242 N N . LYS A 1 277 ? -70.514 4.850 86.980 1.00 87.75 277 LYS A N 1
ATOM 2243 C CA . LYS A 1 277 ? -71.642 3.933 87.208 1.00 87.75 277 LYS A CA 1
ATOM 2244 C C . LYS A 1 277 ? -71.978 3.805 88.697 1.00 87.75 277 LYS A C 1
ATOM 2246 O O . LYS A 1 277 ? -73.152 3.823 89.058 1.00 87.75 277 LYS A O 1
ATOM 2251 N N . GLU A 1 278 ? -70.970 3.743 89.565 1.00 86.12 278 GLU A N 1
ATOM 2252 C CA . GLU A 1 278 ? -71.129 3.816 91.026 1.00 86.12 278 GLU A CA 1
ATOM 2253 C C . GLU A 1 278 ? -71.759 5.150 91.461 1.00 86.12 278 GLU A C 1
ATOM 2255 O O . GLU A 1 278 ? -72.722 5.168 92.236 1.00 86.12 278 GLU A O 1
ATOM 2260 N N . LYS A 1 279 ? -71.274 6.278 90.922 1.00 87.25 279 LYS A N 1
ATOM 2261 C CA . LYS A 1 279 ? -71.865 7.603 91.181 1.00 87.25 279 LYS A CA 1
ATOM 2262 C C . LYS A 1 279 ? -73.312 7.693 90.700 1.00 87.25 279 LYS A C 1
ATOM 2264 O O . LYS A 1 279 ? -74.144 8.214 91.438 1.00 87.25 279 LYS A O 1
ATOM 2269 N N . LEU A 1 280 ? -73.623 7.157 89.518 1.00 88.44 280 LEU A N 1
ATOM 2270 C CA . LEU A 1 280 ? -74.983 7.115 88.979 1.00 88.44 280 LEU A CA 1
ATOM 2271 C C . LEU A 1 280 ? -75.917 6.333 89.910 1.00 88.44 280 LEU A C 1
ATOM 2273 O O . LEU A 1 280 ? -76.945 6.867 90.305 1.00 88.44 280 LEU A O 1
ATOM 2277 N N . LYS A 1 281 ? -75.521 5.134 90.364 1.00 88.44 281 LYS A N 1
ATOM 2278 C CA . LYS A 1 281 ? -76.310 4.348 91.333 1.00 88.44 281 LYS A CA 1
ATOM 2279 C C . LYS A 1 281 ? -76.588 5.119 92.625 1.00 88.44 281 LYS A C 1
ATOM 2281 O O . LYS A 1 281 ? -77.684 5.034 93.177 1.00 88.44 281 LYS A O 1
ATOM 2286 N N . LYS A 1 282 ? -75.598 5.854 93.146 1.00 85.69 282 LYS A N 1
ATOM 2287 C CA . LYS A 1 282 ? -75.777 6.697 94.342 1.00 85.69 282 LYS A CA 1
ATOM 2288 C C . LYS A 1 282 ? -76.722 7.867 94.065 1.00 85.69 282 LYS A C 1
ATOM 2290 O O . LYS A 1 282 ? -77.573 8.155 94.902 1.00 85.69 282 LYS A O 1
ATOM 2295 N N . ALA A 1 283 ? -76.605 8.499 92.899 1.00 85.19 283 ALA A N 1
ATOM 2296 C CA . ALA A 1 283 ? -77.483 9.584 92.476 1.00 85.19 283 ALA A CA 1
ATOM 2297 C C . ALA A 1 283 ? -78.932 9.111 92.266 1.00 85.19 283 ALA A C 1
ATOM 2299 O O . ALA A 1 283 ? -79.841 9.779 92.739 1.00 85.19 283 ALA A O 1
ATOM 2300 N N . GLU A 1 284 ? -79.156 7.946 91.652 1.00 85.00 284 GLU A N 1
ATOM 2301 C CA . GLU A 1 284 ? -80.480 7.322 91.498 1.00 85.00 284 GLU A CA 1
ATOM 2302 C C . GLU A 1 284 ? -81.124 7.027 92.859 1.00 85.00 284 GLU A C 1
ATOM 2304 O O . GLU A 1 284 ? -82.285 7.371 93.087 1.00 85.00 284 GLU A O 1
ATOM 2309 N N . LYS A 1 285 ? -80.354 6.468 93.807 1.00 83.38 285 LYS A N 1
ATOM 2310 C CA . LYS A 1 285 ? -80.822 6.273 95.190 1.00 83.38 285 LYS A CA 1
ATOM 2311 C C . LYS A 1 285 ? -81.185 7.600 95.856 1.00 83.38 285 LYS A C 1
ATOM 2313 O O . LYS A 1 285 ? -82.255 7.700 96.448 1.00 83.38 285 LYS A O 1
ATOM 2318 N N . ALA A 1 286 ? -80.346 8.628 95.733 1.00 82.38 286 ALA A N 1
ATOM 2319 C CA . ALA A 1 286 ? -80.651 9.959 96.262 1.00 82.38 286 ALA A CA 1
ATOM 2320 C C . ALA A 1 286 ? -81.910 10.567 95.614 1.00 82.38 286 ALA A C 1
ATOM 2322 O O . ALA A 1 286 ? -82.732 11.160 96.311 1.00 82.38 286 ALA A O 1
ATOM 2323 N N . LEU A 1 287 ? -82.105 10.365 94.306 1.00 85.06 287 LEU A N 1
ATOM 2324 C CA . LEU A 1 287 ? -83.287 10.830 93.580 1.00 85.06 287 LEU A CA 1
ATOM 2325 C C . LEU A 1 287 ? -84.571 10.166 94.087 1.00 85.06 287 LEU A C 1
ATOM 2327 O O . LEU A 1 287 ? -85.601 10.823 94.132 1.00 85.06 287 LEU A O 1
ATOM 2331 N N . SER A 1 288 ? -84.509 8.898 94.507 1.00 82.12 288 SER A N 1
ATOM 2332 C CA . SER A 1 288 ? -85.670 8.193 95.072 1.00 82.12 288 SER A CA 1
ATOM 2333 C C . SER A 1 288 ? -86.130 8.761 96.421 1.00 82.12 288 SER A C 1
ATOM 2335 O O . SER A 1 288 ? -87.315 8.716 96.736 1.00 82.12 288 SER A O 1
ATOM 2337 N N . VAL A 1 289 ? -85.211 9.348 97.196 1.00 81.81 289 VAL A N 1
ATOM 2338 C CA . VAL A 1 289 ? -85.501 9.940 98.514 1.00 81.81 289 VAL A CA 1
ATOM 2339 C C . VAL A 1 289 ? -85.842 11.433 98.410 1.00 81.81 289 VAL A C 1
ATOM 2341 O O . VAL A 1 289 ? -86.529 11.977 99.272 1.00 81.81 289 VAL A O 1
ATOM 2344 N N . LYS A 1 290 ? -85.421 12.101 97.329 1.00 84.56 290 LYS A N 1
ATOM 2345 C CA . LYS A 1 290 ? -85.649 13.532 97.095 1.00 84.56 290 LYS A CA 1
ATOM 2346 C C . LYS A 1 290 ? -87.126 13.971 97.195 1.00 84.56 290 LYS A C 1
ATOM 2348 O O . LYS A 1 290 ? -87.356 14.949 97.895 1.00 84.56 290 LYS A O 1
ATOM 2353 N N . PRO A 1 291 ? -88.127 13.258 96.637 1.00 83.31 291 PRO A N 1
ATOM 2354 C CA . PRO A 1 291 ? -89.538 13.624 96.795 1.00 83.31 291 PRO A CA 1
ATOM 2355 C C . PRO A 1 291 ? -89.999 13.668 98.257 1.00 83.31 291 PRO A C 1
ATOM 2357 O O . PRO A 1 291 ? -90.811 14.511 98.625 1.00 83.31 291 PRO A O 1
ATOM 2360 N N . TYR A 1 292 ? -89.462 12.784 99.104 1.00 81.75 292 TYR A N 1
ATOM 2361 C CA . TYR A 1 292 ? -89.781 12.752 100.531 1.00 81.75 292 TYR A CA 1
ATOM 2362 C C . TYR A 1 292 ? -89.122 13.910 101.284 1.00 81.75 292 TYR A C 1
ATOM 2364 O O . TYR A 1 292 ? -89.748 14.495 102.161 1.00 81.75 292 TYR A O 1
ATOM 2372 N N . ILE A 1 293 ? -87.887 14.272 100.919 1.00 81.25 293 ILE A N 1
ATOM 2373 C CA . ILE A 1 293 ? -87.199 15.452 101.468 1.00 81.25 293 ILE A CA 1
ATOM 2374 C C . ILE A 1 293 ? -87.925 16.733 101.044 1.00 81.25 293 ILE A C 1
ATOM 2376 O O . ILE A 1 293 ? -88.201 17.580 101.889 1.00 81.25 293 ILE A O 1
ATOM 2380 N N . ASP A 1 294 ? -88.285 16.854 99.765 1.00 85.00 294 ASP A N 1
ATOM 2381 C CA . ASP A 1 294 ? -89.025 18.002 99.240 1.00 85.00 294 ASP A CA 1
ATOM 2382 C C . ASP A 1 294 ? -90.394 18.130 99.946 1.00 85.00 294 ASP A C 1
ATOM 2384 O O . ASP A 1 294 ? -90.764 19.222 100.379 1.00 85.00 294 ASP A O 1
ATOM 2388 N N . SER A 1 295 ? -91.095 17.010 100.172 1.00 81.81 295 SER A N 1
ATOM 2389 C CA . SER A 1 295 ? -92.347 16.961 100.946 1.00 81.81 295 SER A CA 1
ATOM 2390 C C . SER A 1 295 ? -92.165 17.344 102.420 1.00 81.81 295 SER A C 1
ATOM 2392 O O . SER A 1 295 ? -93.011 18.051 102.973 1.00 81.81 295 SER A O 1
ATOM 2394 N N . LEU A 1 296 ? -91.069 16.927 103.062 1.00 83.44 296 LEU A N 1
ATOM 2395 C CA . LEU A 1 296 ? -90.759 17.296 104.445 1.00 83.44 296 LEU A CA 1
ATOM 2396 C C . LEU A 1 296 ? -90.523 18.807 104.566 1.00 83.44 296 LEU A C 1
ATOM 2398 O O . LEU A 1 296 ? -91.142 19.451 105.406 1.00 83.44 296 LEU A O 1
ATOM 2402 N N . VAL A 1 297 ? -89.713 19.384 103.673 1.00 85.50 297 VAL A N 1
ATOM 2403 C CA . VAL A 1 297 ? -89.443 20.831 103.626 1.00 85.50 297 VAL A CA 1
ATOM 2404 C C . VAL A 1 297 ? -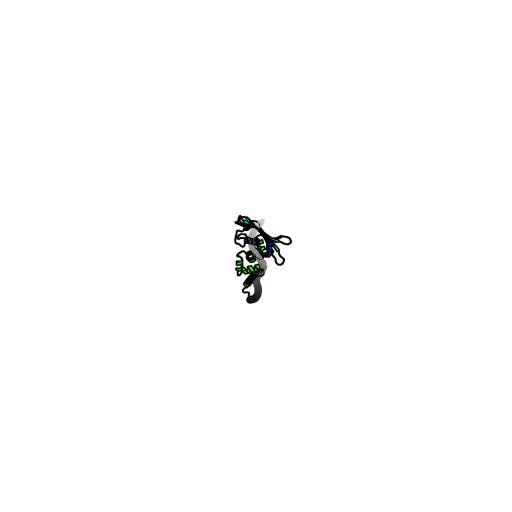90.726 21.626 103.371 1.00 85.50 297 VAL A C 1
ATOM 2406 O O . VAL A 1 297 ? -90.948 22.682 103.967 1.00 85.50 297 VAL A O 1
ATOM 2409 N N . GLU A 1 298 ? -91.601 21.136 102.492 1.00 82.81 298 GLU A N 1
ATOM 2410 C CA . GLU A 1 298 ? -92.897 21.765 102.239 1.00 82.81 298 GLU A CA 1
ATOM 2411 C C . GLU A 1 298 ? -93.822 21.685 103.466 1.00 82.81 298 GLU A C 1
ATOM 2413 O O . GLU A 1 298 ? -94.535 22.642 103.779 1.00 82.81 298 GLU A O 1
ATOM 2418 N N . THR A 1 299 ? -93.767 20.577 104.205 1.00 81.25 299 THR A N 1
ATOM 2419 C CA . THR A 1 299 ? -94.531 20.375 105.444 1.00 81.25 299 THR A CA 1
ATOM 2420 C C . THR A 1 299 ? -94.007 21.248 106.585 1.00 81.25 299 THR A C 1
ATOM 2422 O O . THR A 1 299 ? -94.806 21.868 107.280 1.00 81.25 299 THR A O 1
ATOM 2425 N N . GLU A 1 300 ? -92.689 21.385 106.744 1.00 84.69 300 GLU A N 1
ATOM 2426 C CA . GLU A 1 300 ? -92.073 22.301 107.714 1.00 84.69 300 GLU A CA 1
ATOM 2427 C C . GLU A 1 300 ? -92.465 23.758 107.442 1.00 84.69 300 GLU A C 1
ATOM 2429 O O . GLU A 1 300 ? -92.829 24.488 108.364 1.00 84.69 300 GLU A O 1
ATOM 2434 N N . LYS A 1 301 ? -92.485 24.178 106.169 1.00 84.06 301 LYS A N 1
ATOM 2435 C CA . LYS A 1 301 ? -92.985 25.510 105.792 1.00 84.06 301 LYS A CA 1
ATOM 2436 C C . LYS A 1 301 ? -94.448 25.708 106.187 1.00 84.06 301 LYS A C 1
ATOM 2438 O O . LYS A 1 301 ? -94.788 26.769 106.710 1.00 84.06 301 LYS A O 1
ATOM 2443 N N . LYS A 1 302 ? -95.305 24.704 105.961 1.00 85.31 302 LYS A N 1
ATOM 2444 C CA . LYS A 1 302 ? -96.719 24.742 106.376 1.00 85.31 302 LYS A CA 1
ATOM 2445 C C . LYS A 1 302 ? -96.866 24.779 107.898 1.00 85.31 302 LYS A C 1
ATOM 2447 O O . LYS A 1 302 ? -97.704 25.520 108.394 1.00 85.31 302 LYS A O 1
ATOM 2452 N N . LEU A 1 303 ? -96.036 24.043 108.637 1.00 85.56 303 LEU A N 1
ATOM 2453 C CA . LEU A 1 303 ? -96.032 24.049 110.101 1.00 85.56 303 LEU A CA 1
ATOM 2454 C C . LEU A 1 303 ? -95.707 25.441 110.657 1.00 85.56 303 LEU A C 1
ATOM 2456 O O . LEU A 1 303 ? -96.422 25.926 111.528 1.00 85.56 303 LEU A O 1
ATOM 2460 N N . ILE A 1 304 ? -94.676 26.101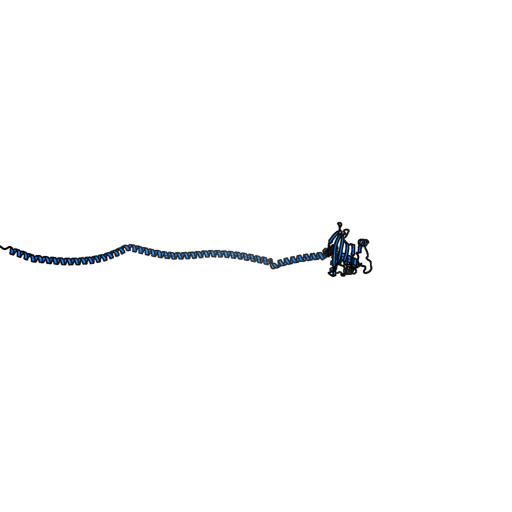 110.119 1.00 85.69 304 ILE A N 1
ATOM 2461 C CA . ILE A 1 304 ? -94.289 27.464 110.520 1.00 85.69 304 ILE A CA 1
ATOM 2462 C C . ILE A 1 304 ? -95.421 28.463 110.236 1.00 85.69 304 ILE A C 1
ATOM 2464 O O . ILE A 1 304 ? -95.675 29.357 111.043 1.00 85.69 304 ILE A O 1
ATOM 2468 N N . LEU A 1 305 ? -96.108 28.323 109.098 1.00 85.44 305 LEU A N 1
ATOM 2469 C CA . LEU A 1 305 ? -97.266 29.157 108.761 1.00 85.44 305 LEU A CA 1
ATOM 2470 C C . LEU A 1 305 ? -98.421 28.931 109.743 1.00 85.44 305 LEU A C 1
ATOM 2472 O O . LEU A 1 305 ? -98.911 29.885 110.337 1.00 85.44 305 LEU A O 1
ATOM 2476 N N . ASN A 1 306 ? -98.774 27.671 109.993 1.00 82.56 306 ASN A N 1
ATOM 2477 C CA . ASN A 1 306 ? -99.847 27.319 110.917 1.00 82.56 306 ASN A CA 1
ATOM 2478 C C . ASN A 1 306 ? -99.540 27.753 112.360 1.00 82.56 306 ASN A C 1
ATOM 2480 O O . ASN A 1 306 ? -100.450 28.151 113.076 1.00 82.56 306 ASN A O 1
ATOM 2484 N N . GLN A 1 307 ? -98.279 27.711 112.802 1.00 83.44 307 GLN A N 1
ATOM 2485 C CA . GLN A 1 307 ? -97.885 28.231 114.118 1.00 83.44 307 GLN A CA 1
ATOM 2486 C C . GLN A 1 307 ? -98.129 29.740 114.234 1.00 83.44 307 GLN A C 1
ATOM 2488 O O . GLN A 1 307 ? -98.642 30.193 115.254 1.00 83.44 307 GLN A O 1
ATOM 2493 N N . LYS A 1 308 ? -97.833 30.509 113.177 1.00 83.38 308 LYS A N 1
ATOM 2494 C CA . LYS A 1 308 ? -98.163 31.942 113.133 1.00 83.38 308 LYS A CA 1
ATOM 2495 C C . LYS A 1 308 ? -99.667 32.189 113.155 1.00 83.38 308 LYS A C 1
ATOM 2497 O O . LYS A 1 308 ? -100.115 33.121 113.819 1.00 83.38 308 LYS A O 1
ATOM 2502 N N . ASP A 1 309 ? -100.438 31.364 112.452 1.00 83.94 309 ASP A N 1
ATOM 2503 C CA . ASP A 1 309 ? -101.897 31.472 112.454 1.00 83.94 309 ASP A CA 1
ATOM 2504 C C . ASP A 1 309 ? -102.473 31.158 113.843 1.00 83.94 309 ASP A C 1
ATOM 2506 O O . ASP A 1 309 ? -103.338 31.886 114.321 1.00 83.94 309 ASP A O 1
ATOM 2510 N N . VAL A 1 310 ? -101.946 30.147 114.545 1.00 82.44 310 VAL A N 1
ATOM 2511 C CA . VAL A 1 310 ? -102.336 29.834 115.932 1.00 82.44 310 VAL A CA 1
ATOM 2512 C C . VAL A 1 310 ? -102.023 30.992 116.882 1.00 82.44 310 VAL A C 1
ATOM 2514 O O . VAL A 1 310 ? -102.900 31.369 117.652 1.00 82.44 310 VAL A O 1
ATOM 2517 N N . GLU A 1 311 ? -100.833 31.599 116.805 1.00 82.81 311 GLU A N 1
ATOM 2518 C CA . GLU A 1 311 ? -100.488 32.779 117.622 1.00 82.81 311 GLU A CA 1
ATOM 2519 C C . GLU A 1 311 ? -101.399 33.983 117.344 1.00 82.81 311 GLU A C 1
ATOM 2521 O O . GLU A 1 311 ? -101.696 34.778 118.242 1.00 82.81 311 GLU A O 1
ATOM 2526 N N . LYS A 1 312 ? -101.836 34.144 116.091 1.00 84.75 312 LYS A N 1
ATOM 2527 C CA . LYS A 1 312 ? -102.774 35.196 115.706 1.00 84.75 312 LYS A CA 1
ATOM 2528 C C . LYS A 1 312 ? -104.159 34.928 116.295 1.00 84.75 312 LYS A C 1
ATOM 2530 O O . LYS A 1 312 ? -104.705 35.798 116.969 1.00 84.75 312 LYS A O 1
ATOM 2535 N N . TYR A 1 313 ? -104.702 33.729 116.086 1.00 82.50 313 TYR A N 1
ATOM 2536 C CA . TYR A 1 313 ? -106.033 33.369 116.573 1.00 82.50 313 TYR A CA 1
ATOM 2537 C C . TYR A 1 313 ? -106.107 33.302 118.102 1.00 82.50 313 TYR A C 1
ATOM 2539 O O . TYR A 1 313 ? -107.136 33.660 118.667 1.00 82.50 313 TYR A O 1
ATOM 2547 N N . SER A 1 314 ? -105.029 32.924 118.797 1.00 77.81 314 SER A N 1
ATOM 2548 C CA . SER A 1 314 ? -104.994 32.967 120.263 1.00 77.81 314 SER A CA 1
ATOM 2549 C C . SER A 1 314 ? -105.065 34.396 120.809 1.00 77.81 314 SER A C 1
ATOM 2551 O O . SER A 1 314 ? -105.713 34.619 121.825 1.00 77.81 314 SER A O 1
ATOM 2553 N N . LYS A 1 315 ? -104.447 35.374 120.129 1.00 80.75 315 LYS A N 1
ATOM 2554 C CA . LYS A 1 315 ? -104.564 36.795 120.503 1.00 80.75 315 LYS A CA 1
ATOM 2555 C C . LYS A 1 315 ? -105.967 37.341 120.256 1.00 80.75 315 LYS A C 1
ATOM 2557 O O . LYS A 1 315 ? -106.493 38.052 121.105 1.00 80.75 315 LYS A O 1
ATOM 2562 N N . GLU A 1 316 ? -106.576 36.987 119.124 1.00 82.44 316 GLU A N 1
ATOM 2563 C CA . GLU A 1 316 ? -107.965 37.365 118.823 1.00 82.44 316 GLU A CA 1
ATOM 2564 C C . GLU A 1 316 ? -108.946 36.772 119.855 1.00 82.44 316 GLU A C 1
ATOM 2566 O O . GLU A 1 316 ? -109.894 37.445 120.259 1.00 82.44 316 GLU A O 1
ATOM 2571 N N . LEU A 1 317 ? -108.693 35.549 120.340 1.00 80.31 317 LEU A N 1
ATOM 2572 C CA . LEU A 1 317 ? -109.478 34.917 121.406 1.00 80.31 317 LEU A CA 1
ATOM 2573 C C . LEU A 1 317 ? -109.327 35.652 122.750 1.00 80.31 317 LEU A C 1
ATOM 2575 O O . LEU A 1 317 ? -110.329 35.951 123.391 1.00 80.31 317 LEU A O 1
ATOM 2579 N N . GLU A 1 318 ? -108.100 36.005 123.146 1.00 79.50 318 GLU A N 1
ATOM 2580 C CA . GLU A 1 318 ? -107.825 36.766 124.377 1.00 79.50 318 GLU A CA 1
ATOM 2581 C C . GLU A 1 318 ? -108.502 38.150 124.377 1.00 79.50 318 GLU A C 1
ATOM 2583 O O . GLU A 1 318 ? -108.977 38.634 125.409 1.00 79.50 318 GLU A O 1
ATOM 2588 N N . GLU A 1 319 ? -108.546 38.813 123.218 1.00 79.56 319 GLU A N 1
ATOM 2589 C CA . GLU A 1 319 ? -109.247 40.090 123.054 1.00 79.56 319 GLU A CA 1
ATOM 2590 C C . GLU A 1 319 ? -110.768 39.921 123.158 1.00 79.56 319 GLU A C 1
ATOM 2592 O O . GLU A 1 319 ? -111.430 40.740 123.803 1.00 79.56 319 GLU A O 1
ATOM 2597 N N . ALA A 1 320 ? -111.319 38.848 122.583 1.00 75.69 320 ALA A N 1
ATOM 2598 C CA . ALA A 1 320 ? -112.741 38.529 122.668 1.00 75.69 320 ALA A CA 1
ATOM 2599 C C . ALA A 1 320 ? -113.180 38.160 124.099 1.00 75.69 320 ALA A C 1
ATOM 2601 O O . ALA A 1 320 ? -114.229 38.625 124.548 1.00 75.69 320 ALA A O 1
ATOM 2602 N N . GLU A 1 321 ? -112.370 37.398 124.841 1.00 76.56 321 GLU A N 1
ATOM 2603 C CA . GLU A 1 321 ? -112.634 37.036 126.243 1.00 76.56 321 GLU A CA 1
ATOM 2604 C C . GLU A 1 321 ? -112.664 38.270 127.157 1.00 76.56 321 GLU A C 1
ATOM 2606 O O . GLU A 1 321 ? -113.592 38.431 127.951 1.00 76.56 321 GLU A O 1
ATOM 2611 N N . LYS A 1 322 ? -111.725 39.212 126.985 1.00 78.19 322 LYS A N 1
ATOM 2612 C CA . LYS A 1 322 ? -111.739 40.495 127.720 1.00 78.19 322 LYS A CA 1
ATOM 2613 C C . LYS A 1 322 ? -112.970 41.343 127.412 1.00 78.19 322 LYS A C 1
ATOM 2615 O O . LYS A 1 322 ? -113.447 42.083 128.274 1.00 78.19 322 LYS A O 1
ATOM 2620 N N . LEU A 1 323 ? -113.465 41.277 126.177 1.00 78.50 323 LEU A N 1
ATOM 2621 C CA . LEU A 1 323 ? -114.673 41.987 125.766 1.00 78.50 323 LEU A CA 1
ATOM 2622 C C . LEU A 1 323 ? -115.916 41.381 126.426 1.00 78.50 323 LEU A C 1
ATOM 2624 O O . LEU A 1 323 ? -116.766 42.126 126.913 1.00 78.50 323 LEU A O 1
ATOM 2628 N N . LEU A 1 324 ? -115.984 40.050 126.495 1.00 77.19 324 LEU A N 1
ATOM 2629 C CA . LEU A 1 324 ? -117.069 39.316 127.143 1.00 77.19 324 LEU A CA 1
ATOM 2630 C C . LEU A 1 324 ? -117.149 39.639 128.644 1.00 77.19 324 LEU A C 1
ATOM 2632 O O . LEU A 1 324 ? -118.210 40.014 129.138 1.00 77.19 324 LEU A O 1
ATOM 2636 N N . GLU A 1 325 ? -116.008 39.621 129.336 1.00 76.19 325 GLU A N 1
ATOM 2637 C CA . GLU A 1 325 ? -115.910 39.915 130.773 1.00 76.19 325 GLU A CA 1
ATOM 2638 C C . GLU A 1 325 ? -116.341 41.359 131.113 1.00 76.19 325 GLU A C 1
ATOM 2640 O O . GLU A 1 325 ? -116.880 41.650 132.186 1.00 76.19 325 GLU A O 1
ATOM 2645 N N . LYS A 1 326 ? -116.129 42.296 130.180 1.00 79.06 326 LYS A N 1
ATOM 2646 C CA . LYS A 1 326 ? -116.568 43.689 130.322 1.00 79.06 326 LYS A CA 1
ATOM 2647 C C . LYS A 1 326 ? -118.087 43.826 130.174 1.00 79.06 326 LYS A C 1
ATOM 2649 O O . LYS A 1 326 ? -118.707 44.547 130.955 1.00 79.06 326 LYS A O 1
ATOM 2654 N N . VAL A 1 327 ? -118.676 43.120 129.207 1.00 76.31 327 VAL A N 1
ATOM 2655 C CA . VAL A 1 327 ? -120.127 43.125 128.952 1.00 76.31 327 VAL A CA 1
ATOM 2656 C C . VAL A 1 327 ? -120.894 42.442 130.091 1.00 76.31 327 VAL A C 1
ATOM 2658 O O . VAL A 1 327 ? -121.945 42.937 130.495 1.00 76.31 327 VAL A O 1
ATOM 2661 N N . GLU A 1 328 ? -120.355 41.366 130.673 1.00 71.25 328 GLU A N 1
ATOM 2662 C CA . GLU A 1 328 ? -120.954 40.711 131.847 1.00 71.25 328 GLU A CA 1
ATOM 2663 C C . GLU A 1 328 ? -121.034 41.650 133.062 1.00 71.25 328 GLU A C 1
ATOM 2665 O O . GLU A 1 328 ? -122.081 41.740 133.707 1.00 71.25 328 GLU A O 1
ATOM 2670 N N . LYS A 1 329 ? -119.980 42.435 133.331 1.00 74.62 329 LYS A N 1
ATOM 2671 C CA . LYS A 1 329 ? -119.978 43.420 134.431 1.00 74.62 329 LYS A CA 1
ATOM 2672 C C . LYS A 1 329 ? -120.977 44.560 134.227 1.00 74.62 329 LYS A C 1
ATOM 2674 O O . LYS A 1 329 ? -121.574 45.028 135.197 1.00 74.62 329 LYS A O 1
ATOM 2679 N N . GLU A 1 330 ? -121.174 45.014 132.989 1.00 73.50 330 GLU A N 1
ATOM 2680 C CA . GLU A 1 330 ? -122.185 46.033 132.665 1.00 73.50 330 GLU A CA 1
ATOM 2681 C C . GLU A 1 330 ? -123.616 45.491 132.841 1.00 73.50 330 GLU A C 1
ATOM 2683 O O . GLU A 1 330 ? -124.499 46.211 133.319 1.00 73.50 330 GLU A O 1
ATOM 2688 N N . TYR A 1 331 ? -123.841 44.208 132.540 1.00 72.81 331 TYR A N 1
ATOM 2689 C CA . TYR A 1 331 ? -125.131 43.543 132.740 1.00 72.81 331 TYR A CA 1
ATOM 2690 C C . TYR A 1 331 ? -125.486 43.362 134.227 1.00 72.81 331 TYR A C 1
ATOM 2692 O O . TYR A 1 331 ? -126.599 43.704 134.640 1.00 72.81 331 TYR A O 1
ATOM 2700 N N . GLU A 1 332 ? -124.543 42.903 135.058 1.00 68.31 332 GLU A N 1
ATOM 2701 C CA . GLU A 1 332 ? -124.757 42.746 136.507 1.00 68.31 332 GLU A CA 1
ATOM 2702 C C . GLU A 1 332 ? -125.054 44.079 137.215 1.00 68.31 332 GLU A C 1
ATOM 2704 O O . GLU A 1 332 ? -125.885 44.135 138.128 1.00 68.31 332 GLU A O 1
ATOM 2709 N N . ALA A 1 333 ? -124.420 45.172 136.777 1.00 67.94 333 ALA A N 1
ATOM 2710 C CA . ALA A 1 333 ? -124.679 46.508 137.310 1.00 67.94 333 ALA A CA 1
ATOM 2711 C C . ALA A 1 333 ? -126.113 46.988 137.010 1.00 67.94 333 ALA A C 1
ATOM 2713 O O . ALA A 1 333 ? -126.769 47.562 137.881 1.00 67.94 333 ALA A O 1
ATOM 2714 N N . SER A 1 334 ? -126.629 46.703 135.809 1.00 64.00 334 SER A N 1
ATOM 2715 C CA . SER A 1 334 ? -127.995 47.069 135.409 1.00 64.00 334 SER A CA 1
ATOM 2716 C C . SER A 1 334 ? -129.069 46.252 136.149 1.00 64.00 334 SER A C 1
ATOM 2718 O O . SER A 1 334 ? -130.140 46.770 136.475 1.00 64.00 334 SER A O 1
ATOM 2720 N N . LEU A 1 335 ? -128.772 44.991 136.486 1.00 64.50 335 LEU A N 1
ATOM 2721 C CA . LEU A 1 335 ? -129.648 44.126 137.288 1.00 64.50 335 LEU A CA 1
ATOM 2722 C C . LEU A 1 335 ? -129.844 44.651 138.719 1.00 64.50 335 LEU A C 1
ATOM 2724 O O . LEU A 1 335 ? -130.982 44.729 139.184 1.00 64.50 335 LEU A O 1
ATOM 2728 N N . LYS A 1 336 ? -128.768 45.095 139.381 1.00 64.12 336 LYS A N 1
ATOM 2729 C CA . LYS A 1 336 ? -128.846 45.695 140.727 1.00 64.12 336 LYS A CA 1
ATOM 2730 C C . LYS A 1 336 ? -129.668 46.982 140.759 1.00 64.12 336 LYS A C 1
ATOM 2732 O O . LYS A 1 336 ? -130.453 47.193 141.680 1.00 64.12 336 LYS A O 1
ATOM 2737 N N . GLU A 1 337 ? -129.547 47.818 139.729 1.00 63.34 337 GLU A N 1
ATOM 2738 C CA . GLU A 1 337 ? -130.307 49.071 139.645 1.00 63.34 337 GLU A CA 1
ATOM 2739 C C . GLU A 1 337 ? -131.824 48.833 139.507 1.00 63.34 337 GLU A C 1
ATOM 2741 O O . GLU A 1 337 ? -132.644 49.632 139.974 1.00 63.34 337 GLU A O 1
ATOM 2746 N N . LYS A 1 338 ? -132.207 47.707 138.891 1.00 62.88 338 LYS A N 1
ATOM 2747 C CA . LYS A 1 338 ? -133.601 47.274 138.750 1.00 62.88 338 LYS A CA 1
ATOM 2748 C C . LYS A 1 338 ? -134.184 46.765 140.075 1.00 62.88 338 LYS A C 1
ATOM 2750 O O . LYS A 1 338 ? -135.343 47.055 140.369 1.00 62.88 338 LYS A O 1
ATOM 2755 N N . GLU A 1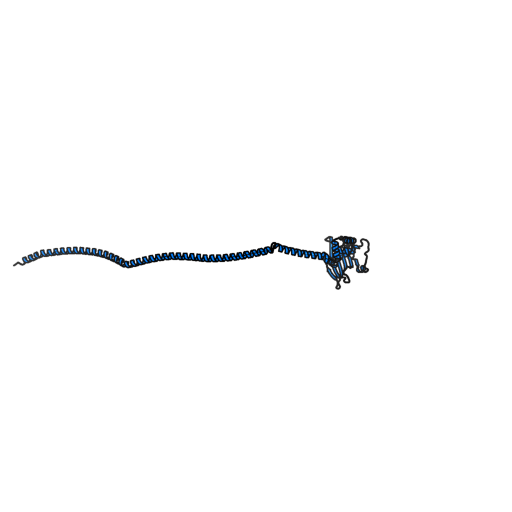 339 ? -133.403 46.041 140.874 1.00 62.47 339 GLU A N 1
ATOM 2756 C CA . GLU A 1 339 ? -133.850 45.480 142.158 1.00 62.47 339 GLU A CA 1
ATOM 2757 C C . GLU A 1 339 ? -134.047 46.544 143.250 1.00 62.47 339 GLU A C 1
ATOM 2759 O O . GLU A 1 339 ? -134.981 46.430 144.041 1.00 62.47 339 GLU A O 1
ATOM 2764 N N . GLU A 1 340 ? -133.254 47.622 143.264 1.00 61.44 340 GLU A N 1
ATOM 2765 C CA . GLU A 1 340 ? -133.386 48.688 144.274 1.00 61.44 340 GLU A CA 1
ATOM 2766 C C . GLU A 1 340 ? -134.537 49.669 143.994 1.00 61.44 340 GLU A C 1
ATOM 2768 O O . GLU A 1 340 ? -135.173 50.172 144.923 1.00 61.44 340 GLU A O 1
ATOM 2773 N N . LYS A 1 341 ? -134.840 49.957 142.719 1.00 61.94 341 LYS A N 1
ATOM 2774 C CA . LYS A 1 341 ? -135.828 50.990 142.347 1.00 61.94 341 LYS A CA 1
ATOM 2775 C C . LYS A 1 341 ? -137.275 50.488 142.284 1.00 61.94 341 LYS A C 1
ATOM 2777 O O . LYS A 1 341 ? -138.190 51.292 142.455 1.00 61.94 341 LYS A O 1
ATOM 2782 N N . ILE A 1 342 ? -137.512 49.194 142.060 1.00 61.09 342 ILE A N 1
ATOM 2783 C CA . ILE A 1 342 ? -138.871 48.628 141.935 1.00 61.09 342 ILE A CA 1
ATOM 2784 C C . ILE A 1 342 ? -139.660 48.621 143.266 1.00 61.09 342 ILE A C 1
ATOM 2786 O O . ILE A 1 342 ? -140.827 49.024 143.248 1.00 61.09 342 ILE A O 1
ATOM 2790 N N . PRO A 1 343 ? -139.080 48.274 144.433 1.00 61.62 343 PRO A N 1
ATOM 279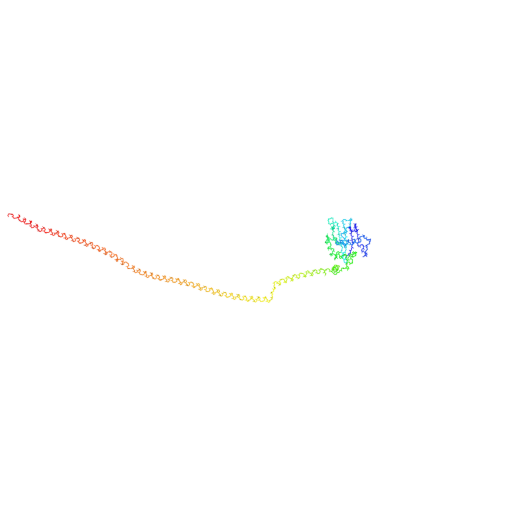1 C CA . PRO A 1 343 ? -139.803 48.315 145.710 1.00 61.62 343 PRO A CA 1
ATOM 2792 C C . PRO A 1 343 ? -140.256 49.736 146.092 1.00 61.62 343 PRO A C 1
ATOM 2794 O O . PRO A 1 343 ? -141.378 49.928 146.558 1.00 61.62 343 PRO A O 1
ATOM 2797 N N . LEU A 1 344 ? -139.427 50.746 145.782 1.00 60.31 344 LEU A N 1
ATOM 2798 C CA . LEU A 1 344 ? -139.704 52.179 145.979 1.00 60.31 344 LEU A CA 1
ATOM 2799 C C . LEU A 1 344 ? -140.888 52.709 145.144 1.00 60.31 344 LEU A C 1
ATOM 2801 O O . LEU A 1 344 ? -141.437 53.769 145.458 1.00 60.31 344 LEU A O 1
ATOM 2805 N N . ILE A 1 345 ? -141.286 51.995 144.086 1.00 60.41 345 ILE A N 1
ATOM 2806 C CA . ILE A 1 345 ? -142.441 52.336 143.241 1.00 60.41 345 ILE A CA 1
ATOM 2807 C C . ILE A 1 345 ? -143.705 51.612 143.734 1.00 60.41 345 ILE A C 1
ATOM 2809 O O . ILE A 1 345 ? -144.764 52.234 143.787 1.00 60.41 345 ILE A O 1
ATOM 2813 N N . ILE A 1 346 ? -143.589 50.355 144.175 1.00 60.62 346 ILE A N 1
ATOM 2814 C CA . ILE A 1 346 ? -144.720 49.546 144.669 1.00 60.62 346 ILE A CA 1
ATOM 2815 C C . ILE A 1 346 ? -145.239 50.067 146.023 1.00 60.62 346 ILE A C 1
ATOM 2817 O O . ILE A 1 346 ? -146.448 50.171 146.225 1.00 60.62 346 ILE A O 1
ATOM 2821 N N . GLU A 1 347 ? -144.358 50.505 146.928 1.00 58.22 347 GLU A N 1
ATOM 2822 C CA . GLU A 1 347 ? -144.775 51.051 148.233 1.00 58.22 347 GLU A CA 1
ATOM 2823 C C . GLU A 1 347 ? -145.419 52.452 148.109 1.00 58.22 347 GLU A C 1
ATOM 2825 O O . GLU A 1 347 ? -146.358 52.796 148.837 1.00 58.22 347 GLU A O 1
ATOM 2830 N N . LYS A 1 348 ? -144.976 53.251 147.121 1.00 58.78 348 LYS A N 1
ATOM 2831 C CA . LYS A 1 348 ? -145.660 54.494 146.715 1.00 58.78 348 LYS A CA 1
ATOM 2832 C C . LYS A 1 348 ? -147.058 54.221 146.153 1.00 58.78 348 LYS A C 1
ATOM 2834 O O . LYS A 1 348 ? -147.935 55.066 146.322 1.00 58.78 348 LYS A O 1
ATOM 2839 N N . GLU A 1 349 ? -147.279 53.068 145.522 1.00 57.34 349 GLU A N 1
ATOM 2840 C CA . GLU A 1 349 ? -148.581 52.680 144.973 1.00 57.34 349 GLU A CA 1
ATOM 2841 C C . GLU A 1 349 ? -149.568 52.223 146.067 1.00 57.34 349 GLU A C 1
ATOM 2843 O O . GLU A 1 349 ? -150.733 52.627 146.052 1.00 57.34 349 GLU A O 1
ATOM 2848 N N . GLU A 1 350 ? -149.122 51.451 147.065 1.00 57.31 350 GLU A N 1
ATOM 2849 C CA . GLU A 1 350 ? -150.007 50.958 148.137 1.00 57.31 350 GLU A CA 1
ATOM 2850 C C . GLU A 1 350 ? -150.464 52.053 149.112 1.00 57.31 350 GLU A C 1
ATOM 2852 O O . GLU A 1 350 ? -151.621 52.047 149.545 1.00 57.31 350 GLU A O 1
ATOM 2857 N N . ARG A 1 351 ? -149.619 53.050 149.415 1.00 57.75 351 ARG A N 1
ATOM 2858 C CA . ARG A 1 351 ? -150.025 54.191 150.262 1.00 57.75 351 ARG A CA 1
ATOM 2859 C C . ARG A 1 351 ? -151.083 55.090 149.613 1.00 57.75 351 ARG A C 1
ATOM 2861 O O . ARG A 1 351 ? -151.840 55.728 150.338 1.00 57.75 351 ARG A O 1
ATOM 2868 N N . LEU A 1 352 ? -151.174 55.117 148.281 1.00 57.38 352 LEU A N 1
ATOM 2869 C CA . LEU A 1 352 ? -152.198 55.865 147.537 1.00 57.38 352 LEU A CA 1
ATOM 2870 C C . LEU A 1 352 ? -153.536 55.107 147.412 1.00 57.38 352 LEU A C 1
ATOM 2872 O O . LEU A 1 352 ? -154.556 55.737 147.145 1.00 57.38 352 LEU A O 1
ATOM 2876 N N . LYS A 1 353 ? -153.564 53.783 147.642 1.00 57.47 353 LYS A N 1
ATOM 2877 C CA . LYS A 1 353 ? -154.776 52.939 147.539 1.00 57.47 353 LYS A CA 1
ATOM 2878 C C . LYS A 1 353 ? -155.557 52.752 148.850 1.00 57.47 353 LYS A C 1
ATOM 2880 O O . LYS A 1 353 ? -156.646 52.193 148.807 1.00 57.47 353 LYS A O 1
ATOM 2885 N N . LYS A 1 354 ? -155.077 53.259 149.994 1.00 50.06 354 LYS A N 1
ATOM 2886 C CA . LYS A 1 354 ? -155.861 53.365 151.248 1.00 50.06 354 LYS A CA 1
ATOM 2887 C C . LYS A 1 354 ? -156.238 54.816 151.559 1.00 50.06 354 LYS A C 1
ATOM 2889 O O . LYS A 1 354 ? -155.898 55.366 152.602 1.00 50.06 354 LYS A O 1
ATOM 2894 N N . GLY A 1 355 ? -156.932 55.429 150.605 1.00 46.34 355 GLY A N 1
ATOM 2895 C CA . GLY A 1 355 ? -158.011 56.364 150.897 1.00 46.34 355 GLY A CA 1
ATOM 2896 C C . GLY A 1 355 ? -159.335 55.591 150.959 1.00 46.34 355 GLY A C 1
ATOM 2897 O O . GLY A 1 355 ? -159.499 54.639 150.198 1.00 46.34 355 GLY A O 1
ATOM 2898 N N . PHE A 1 356 ? -160.237 56.073 151.821 1.00 41.09 356 PHE A N 1
ATOM 2899 C CA . PHE A 1 356 ? -161.609 55.610 152.102 1.00 41.09 356 PHE A CA 1
ATOM 2900 C C . PHE A 1 356 ? -161.779 54.375 152.992 1.00 41.09 356 PHE A C 1
ATOM 2902 O O . PHE A 1 356 ? -161.273 53.283 152.654 1.00 41.09 356 PHE A O 1
#

Radius of gyration: 87.73 Å; chains: 1; bounding box: 200×76×206 Å

Sequence (356 aa):
MRPLKLKIAGLNSFVEEQIIDFEVLTEKGLFGIFGPTGSGKSTIIDAITLSMYGKIPRNSKDFINTQSTSMSLTYQFEIGVDGARKRYIVERNVKRDAKSGGYKTTLARLREIGESGERVLAEKDREVQQKIVDLIGLTAEDFTRSVVLPQGKFSEFLKLTGKERRDMLERIFGLEKYGSKLLVRIRDVKREKSNLLNEVNAKLSQHEGVTKEALEDLKKKFEILKEEEKTLKEQKDKLDKEREKLKGIWEKQQELNQFLHKKEVLDQQLKEIEDKKEKLKKAEKALSVKPYIDSLVETEKKLILNQKDVEKYSKELEEAEKLLEKVEKEYEASLKEKEEKIPLIIEKEERLKKGF

pLDDT: mean 84.95, std 10.4, range [41.09, 97.62]

Foldseek 3Di:
DFWAKKWKDQWQLHPDIDIDGRVVQCPVPDHDDDDDPRNCPVVVVQLVLCQQAVDGPDPDQDTGHPVDQKMKMKTKDWDDDDPPIKIKIWIWMKGQDPPPSHIDTPWTWMWIQDPVGIDTPDTDNVSSNVVSCVRQLDHSLLCCQPPNPDPPNVVVLVVDDDPRVVVSVCSVVVVCVVPVVVVVVVVVVVVVVVVVVVVVVVVVVVVVPPDVVVVVVVVVVVVVVVVVVVVVVVVVVVVVVVVVVVVVVVVVVVVVVVVVVVVVVVVVVVVVVVVVVVVVVVVVVVVVCVVVVVVVVVVVVVVVVVVVVVVVVVVVVVVVVVVVVVVVVVVVVVVVVVVVVVVVVVVVVVVVVPDD

InterPro domains:
  IPR027417 P-loop containing nucleoside triphosphate hydrolase [G3DSA:3.40.50.300] (1-264)
  IPR027417 P-loop containing nucleoside triphosphate hydrolase [SSF52540] (1-342)
  IPR038729 Rad50/SbcC-type AAA domain [PF13476] (5-263)

Organism: NCBI:txid880478